Protein AF-A0A7C4HKE5-F1 (afdb_monomer)

Secondary structure (DSSP, 8-state):
-------HHHHHHHHHHHHHHHHHHHHHHHHHSS-HHHHHHTT--HHHHHHHHHHHHHHHHHHHPPTTPPPHHHHS-HHHHHHHHHHHHHHHHHHHHHH-----HHHHHHHHHHHHH-HHHHHHHHHHHHHTTT-HHHHIIIIIHHHHHHHHHHHHHTT-HHHHHHHHHHHHHHHHHHHTT-TTS---------STT--HHHHHHHHHPPTT-BPPPEE-SSEEEEEEEEEEETTEEEEEEEEEEPPPHHHHHHH--

Solvent-accessible surface area (backbone atoms only — not comparable to full-atom values): 14810 Å² total; per-residue (Å²): 136,86,82,84,81,74,57,70,71,60,54,53,53,52,51,51,52,51,50,50,50,55,54,49,46,55,51,49,50,54,65,70,61,51,48,75,60,58,57,48,58,73,68,56,53,73,66,51,52,49,51,48,48,48,34,52,52,47,54,58,42,66,75,68,56,57,95,87,56,76,61,63,64,78,78,52,34,72,69,51,48,54,51,51,52,52,48,52,56,49,47,48,52,44,25,33,77,75,64,71,48,77,93,48,71,68,57,50,51,54,50,54,53,56,39,66,75,33,77,72,43,44,57,54,50,54,54,52,37,59,51,39,77,63,37,68,62,49,45,42,65,74,42,48,48,53,52,49,38,54,51,54,38,48,60,52,57,41,72,34,63,80,79,36,41,64,32,51,56,48,39,54,49,54,50,54,45,48,59,69,70,51,77,76,66,78,84,64,53,76,53,84,64,58,78,83,82,58,54,72,68,57,49,50,39,53,72,74,39,52,66,70,32,58,31,67,81,45,80,50,74,62,30,33,34,33,40,39,26,66,42,73,59,90,94,44,64,45,36,37,56,49,74,25,64,45,82,49,69,74,60,46,60,72,72,52,131

Mean predicted aligned error: 10.57 Å

Sequence (257 aa):
MKSISLPVGLRLVAVVAVLVLVIGGAWLARFLASSPLERAASRFDDEDRIRYRAALEKLRYDLRSAPGSPPFETVMNRDGLLAAIAIEDKKARLLWEKCGIEVTEEMVQAEYERIKDDPGDLRALAAITNSLDRDPAAMVEFWLRPTLVDRYLRACIAMDDEWNSAARSRIDRLRAEASGGDRSAESEIITHLSEIGLEPEDREALASTGPGQASGVIESPGDFHFFLVDERTGDTVRAGLVSAPKPSLEEWLKTAP

pLDDT: mean 83.76, std 16.02, range [41.09, 98.06]

Radius of gyration: 28.25 Å; Cα contacts (8 Å, |Δi|>4): 230; chains: 1; bounding box: 56×94×62 Å

Nearest PDB structures (foldseek):
  8hm4-assembly1_A  TM=3.317E-01  e=2.231E-01  Bacteroides fragilis
  7t3c-assembly1_C  TM=3.408E-01  e=4.462E+00  Homo sapiens
  7tcw-assembly1_D  TM=1.552E-01  e=5.571E+00  Methylosinus trichosporium OB3b

Structure (mmCIF, N/CA/C/O backbone):
data_AF-A0A7C4HKE5-F1
#
_entry.id   AF-A0A7C4HKE5-F1
#
loop_
_atom_site.group_PDB
_atom_site.id
_atom_site.type_symbol
_atom_site.label_atom_id
_atom_site.label_alt_id
_atom_site.label_comp_id
_atom_site.label_asym_id
_atom_site.label_entity_id
_atom_site.label_seq_id
_atom_site.pdbx_PDB_ins_code
_atom_site.Cartn_x
_atom_site.Cartn_y
_atom_site.Cartn_z
_atom_site.occupancy
_atom_site.B_iso_or_equiv
_atom_site.auth_seq_id
_atom_site.auth_comp_id
_atom_site.auth_asym_id
_atom_site.auth_atom_id
_atom_site.pdbx_PDB_model_num
ATOM 1 N N . MET A 1 1 ? 3.283 -70.132 -15.143 1.00 41.72 1 MET A N 1
ATOM 2 C CA . MET A 1 1 ? 3.431 -68.757 -15.676 1.00 41.72 1 MET A CA 1
ATOM 3 C C . MET A 1 1 ? 4.758 -68.686 -16.426 1.00 41.72 1 MET A C 1
ATOM 5 O O . MET A 1 1 ? 5.785 -68.922 -15.808 1.00 41.72 1 MET A O 1
ATOM 9 N N . LYS A 1 2 ? 4.746 -68.504 -17.756 1.00 47.22 2 LYS A N 1
ATOM 10 C CA . LYS A 1 2 ? 5.965 -68.444 -18.590 1.00 47.22 2 LYS A CA 1
ATOM 11 C C . LYS A 1 2 ? 6.486 -67.005 -18.617 1.00 47.22 2 LYS A C 1
ATOM 13 O O . LYS A 1 2 ? 5.762 -66.113 -19.049 1.00 47.22 2 LYS A O 1
ATOM 18 N N . SER A 1 3 ? 7.715 -66.786 -18.158 1.00 50.38 3 SER A N 1
ATOM 19 C CA . SER A 1 3 ? 8.403 -65.499 -18.258 1.00 50.38 3 SER A CA 1
ATOM 20 C C . SER A 1 3 ? 8.880 -65.281 -19.696 1.00 50.38 3 SER A C 1
ATOM 22 O O . SER A 1 3 ? 9.661 -66.060 -20.241 1.00 50.38 3 SER A O 1
ATOM 24 N N . ILE A 1 4 ? 8.383 -64.227 -20.341 1.00 58.03 4 ILE A N 1
ATOM 25 C CA . ILE A 1 4 ? 8.827 -63.833 -21.680 1.00 58.03 4 ILE A CA 1
ATOM 26 C C . ILE A 1 4 ? 10.132 -63.047 -21.517 1.00 58.03 4 ILE A C 1
ATOM 28 O O . ILE A 1 4 ? 10.156 -61.902 -21.067 1.00 58.03 4 ILE A O 1
ATOM 32 N N . SER A 1 5 ? 11.245 -63.701 -21.838 1.00 57.19 5 SER A N 1
ATOM 33 C CA . SER A 1 5 ? 12.582 -63.114 -21.836 1.00 57.19 5 SER A CA 1
ATOM 34 C C . SER A 1 5 ? 12.798 -62.297 -23.112 1.00 57.19 5 SER A C 1
ATOM 36 O O . SER A 1 5 ? 13.115 -62.853 -24.161 1.00 57.19 5 SER A O 1
ATOM 38 N N . LEU A 1 6 ? 12.639 -60.975 -23.028 1.00 55.25 6 LEU A N 1
ATOM 39 C CA . LEU A 1 6 ? 13.021 -60.067 -24.114 1.00 55.25 6 LEU A CA 1
ATOM 40 C C . LEU A 1 6 ? 14.548 -60.061 -24.343 1.00 55.25 6 LEU A C 1
ATOM 42 O O . LEU A 1 6 ? 15.299 -60.058 -23.361 1.00 55.25 6 LEU A O 1
ATOM 46 N N . PRO A 1 7 ? 15.015 -60.020 -25.607 1.00 68.00 7 PRO A N 1
ATOM 47 C CA . PRO A 1 7 ? 16.436 -59.980 -25.941 1.00 68.00 7 PRO A CA 1
ATOM 48 C C . PRO A 1 7 ? 17.099 -58.708 -25.394 1.00 68.00 7 PRO A C 1
ATOM 50 O O . PRO A 1 7 ? 16.504 -57.629 -25.390 1.00 68.00 7 PRO A O 1
ATOM 53 N N . VAL A 1 8 ? 18.348 -58.840 -24.940 1.00 68.62 8 VAL A N 1
ATOM 54 C CA . VAL A 1 8 ? 19.103 -57.801 -24.210 1.00 68.62 8 VAL A CA 1
ATOM 55 C C . VAL A 1 8 ? 19.155 -56.467 -24.969 1.00 68.62 8 VAL A C 1
ATOM 57 O O . VAL A 1 8 ? 19.004 -55.413 -24.355 1.00 68.62 8 VAL A O 1
ATOM 60 N N . GLY A 1 9 ? 19.257 -56.501 -26.302 1.00 60.16 9 GLY A N 1
ATOM 61 C CA . GLY A 1 9 ? 19.243 -55.295 -27.137 1.00 60.16 9 GLY A CA 1
ATOM 62 C C . GLY A 1 9 ? 17.929 -54.506 -27.076 1.00 60.16 9 GLY A C 1
ATOM 63 O O . GLY A 1 9 ? 17.952 -53.280 -27.065 1.00 60.16 9 GLY A O 1
ATOM 64 N N . LEU A 1 10 ? 16.782 -55.182 -26.947 1.00 64.25 10 LEU A N 1
ATOM 65 C CA . LEU A 1 10 ? 15.475 -54.517 -26.872 1.00 64.25 10 LEU A CA 1
ATOM 66 C C . LEU A 1 10 ? 15.220 -53.903 -25.487 1.00 64.25 10 LEU A C 1
ATOM 68 O O . LEU A 1 10 ? 14.540 -52.886 -25.372 1.00 64.25 10 LEU A O 1
ATOM 72 N N . ARG A 1 11 ? 15.809 -54.487 -24.434 1.00 64.25 11 ARG A N 1
ATOM 73 C CA . ARG A 1 11 ? 15.751 -53.933 -23.072 1.00 64.25 11 ARG A CA 1
ATOM 74 C C . ARG A 1 11 ? 16.525 -52.621 -22.965 1.00 64.25 11 ARG A C 1
ATOM 76 O O . ARG A 1 11 ? 16.041 -51.697 -22.323 1.00 64.25 11 ARG A O 1
ATOM 83 N N . LEU A 1 12 ? 17.678 -52.515 -23.629 1.00 66.50 12 LEU A N 1
ATOM 84 C CA . LEU A 1 12 ? 18.483 -51.291 -23.620 1.00 66.50 12 LEU A CA 1
ATOM 85 C C . LEU A 1 12 ? 17.758 -50.133 -24.327 1.00 66.50 12 LEU A C 1
ATOM 87 O O . LEU A 1 12 ? 17.699 -49.028 -23.797 1.00 66.50 12 LEU A O 1
ATOM 91 N N . VAL A 1 13 ? 17.137 -50.403 -25.480 1.00 67.38 13 VAL A N 1
ATOM 92 C CA . VAL A 1 13 ? 16.373 -49.396 -26.239 1.00 67.38 13 VAL A CA 1
ATOM 93 C C . VAL A 1 13 ? 15.142 -48.921 -25.461 1.00 67.38 13 VAL A C 1
ATOM 95 O O . VAL A 1 13 ? 14.883 -47.722 -25.408 1.00 67.38 13 VAL A O 1
ATOM 98 N N . ALA A 1 14 ? 14.416 -49.830 -24.802 1.00 65.75 14 ALA A N 1
ATOM 99 C CA . ALA A 1 14 ? 13.255 -49.469 -23.990 1.00 65.75 14 ALA A CA 1
ATOM 100 C C . ALA A 1 14 ? 13.633 -48.612 -22.769 1.00 65.75 14 ALA A C 1
ATOM 102 O O . ALA A 1 14 ? 12.948 -47.638 -22.469 1.00 65.75 14 ALA A O 1
ATOM 103 N N . VAL A 1 15 ? 14.744 -48.928 -22.092 1.00 69.19 15 VAL A N 1
ATOM 104 C CA . VAL A 1 15 ? 15.224 -48.141 -20.943 1.00 69.19 15 VAL A CA 1
ATOM 105 C C . VAL A 1 15 ? 15.666 -46.744 -21.378 1.00 69.19 15 VAL A C 1
ATOM 107 O O . VAL A 1 15 ? 15.288 -45.773 -20.730 1.00 69.19 15 VAL A O 1
ATOM 110 N N . VAL A 1 16 ? 16.394 -46.616 -22.493 1.00 68.12 16 VAL A N 1
ATOM 111 C CA . VAL A 1 16 ? 16.810 -45.307 -23.027 1.00 68.12 16 VAL A CA 1
ATOM 112 C C . VAL A 1 16 ? 15.601 -44.478 -23.468 1.00 68.12 16 VAL A C 1
ATOM 114 O O . VAL A 1 16 ? 15.539 -43.294 -23.154 1.00 68.12 16 VAL A O 1
ATOM 117 N N . ALA A 1 17 ? 14.604 -45.082 -24.120 1.00 62.50 17 ALA A N 1
ATOM 118 C CA . ALA A 1 17 ? 13.386 -44.381 -24.531 1.00 62.50 17 ALA A CA 1
ATOM 119 C C . ALA A 1 17 ? 12.572 -43.855 -23.333 1.00 62.50 17 ALA A C 1
ATOM 121 O O . ALA A 1 17 ? 12.102 -42.718 -23.363 1.00 62.50 17 ALA A O 1
ATOM 122 N N . VAL A 1 18 ? 12.451 -44.641 -22.256 1.00 67.06 18 VAL A N 1
ATOM 123 C CA . VAL A 1 18 ? 11.791 -44.202 -21.013 1.00 67.06 18 VAL A CA 1
ATOM 124 C C . VAL A 1 18 ? 12.592 -43.091 -20.329 1.00 67.06 18 VAL A C 1
ATOM 126 O O . VAL A 1 18 ? 12.005 -42.111 -19.882 1.00 67.06 18 VAL A O 1
ATOM 129 N N . LEU A 1 19 ? 13.924 -43.183 -20.297 1.00 59.16 19 LEU A N 1
ATOM 130 C CA . LEU A 1 19 ? 14.788 -42.140 -19.733 1.00 59.16 19 LEU A CA 1
ATOM 131 C C . LEU A 1 19 ? 14.697 -40.821 -20.513 1.00 59.16 19 LEU A C 1
ATOM 133 O O . LEU A 1 19 ? 14.607 -39.762 -19.899 1.00 59.16 19 LEU A O 1
ATOM 137 N N . VAL A 1 20 ? 14.649 -40.872 -21.847 1.00 61.62 20 VAL A N 1
ATOM 138 C CA . VAL A 1 20 ? 14.455 -39.686 -22.699 1.00 61.62 20 VAL A CA 1
ATOM 139 C C . VAL A 1 20 ? 13.058 -39.087 -22.512 1.00 61.62 20 VAL A C 1
ATOM 141 O O . VAL A 1 20 ? 12.933 -37.868 -22.480 1.00 61.62 20 VAL A O 1
ATOM 144 N N . LEU A 1 21 ? 12.018 -39.902 -22.317 1.00 58.34 21 LEU A N 1
ATOM 145 C CA . LEU A 1 21 ? 10.662 -39.418 -22.023 1.00 58.34 21 LEU A CA 1
ATOM 146 C C . LEU A 1 21 ? 10.535 -38.796 -20.626 1.00 58.34 21 LEU A C 1
ATOM 148 O O . LEU A 1 21 ? 9.851 -37.790 -20.478 1.00 58.34 21 LEU A O 1
ATOM 152 N N . VAL A 1 22 ? 11.205 -39.346 -19.611 1.00 61.97 22 VAL A N 1
ATOM 153 C CA . VAL A 1 22 ? 11.164 -38.810 -18.238 1.00 61.97 22 VAL A CA 1
ATOM 154 C C . VAL A 1 22 ? 12.026 -37.549 -18.108 1.00 61.97 22 VAL A C 1
ATOM 156 O O . VAL A 1 22 ? 11.568 -36.554 -17.550 1.00 61.97 22 VAL A O 1
ATOM 159 N N . ILE A 1 23 ? 13.241 -37.541 -18.667 1.00 58.53 23 ILE A N 1
ATOM 160 C CA . ILE A 1 23 ? 14.121 -36.359 -18.648 1.00 58.53 23 ILE A CA 1
ATOM 161 C C . ILE A 1 23 ? 13.584 -35.273 -19.590 1.00 58.53 23 ILE A C 1
ATOM 163 O O . ILE A 1 23 ? 13.519 -34.106 -19.208 1.00 58.53 23 ILE A O 1
ATOM 167 N N . GLY A 1 24 ? 13.149 -35.647 -20.795 1.00 53.97 24 GLY A N 1
ATOM 168 C CA . GLY A 1 24 ? 12.532 -34.734 -21.756 1.00 53.97 24 GLY A CA 1
ATOM 169 C C . GLY A 1 24 ? 11.191 -34.193 -21.268 1.00 53.97 24 GLY A C 1
ATOM 170 O O . GLY A 1 24 ? 10.925 -33.011 -21.440 1.00 53.97 24 GLY A O 1
ATOM 171 N N . GLY A 1 25 ? 10.382 -35.008 -20.584 1.00 53.62 25 GLY A N 1
ATOM 172 C CA . GLY A 1 25 ? 9.122 -34.586 -19.972 1.00 53.62 25 GLY A CA 1
ATOM 173 C C . GLY A 1 25 ? 9.313 -33.596 -18.823 1.00 53.62 25 GLY A C 1
ATOM 174 O O . GLY A 1 25 ? 8.572 -32.623 -18.741 1.00 53.62 25 GLY A O 1
ATOM 175 N N . ALA A 1 26 ? 1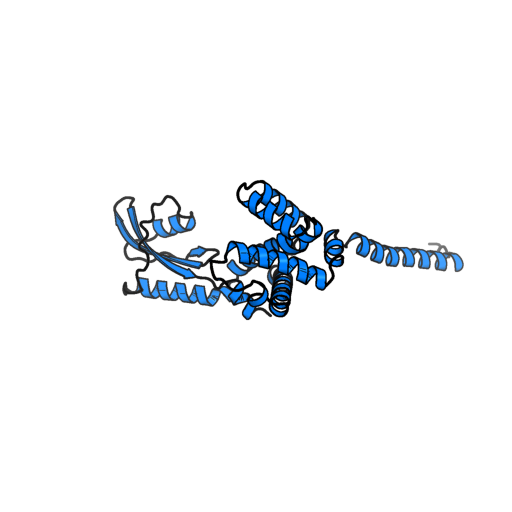0.339 -33.775 -17.985 1.00 55.22 26 ALA A N 1
ATOM 176 C CA . ALA A 1 26 ? 10.665 -32.828 -16.916 1.00 55.22 26 ALA A CA 1
ATOM 177 C C . ALA A 1 26 ? 11.202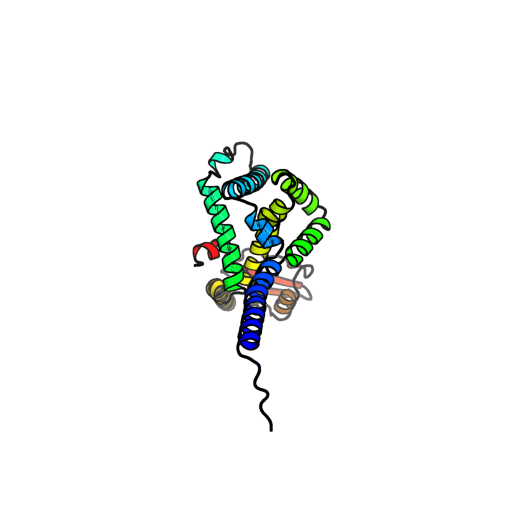 -31.488 -17.455 1.00 55.22 26 ALA A C 1
ATOM 179 O O . ALA A 1 26 ? 10.864 -30.435 -16.919 1.00 55.22 26 ALA A O 1
ATOM 180 N N . TRP A 1 27 ? 11.992 -31.506 -18.535 1.00 53.00 27 TRP A N 1
ATOM 181 C CA . TRP A 1 27 ? 12.453 -30.287 -19.211 1.00 53.00 27 TRP A CA 1
ATOM 182 C C . TRP A 1 27 ? 11.333 -29.576 -19.980 1.00 53.00 27 TRP A C 1
ATOM 184 O O . TRP A 1 27 ? 11.223 -28.355 -19.902 1.00 53.00 27 TRP A O 1
ATOM 194 N N . LEU A 1 28 ? 10.464 -30.320 -20.670 1.00 46.97 28 LEU A N 1
ATOM 195 C CA . LEU A 1 28 ? 9.324 -29.762 -21.399 1.00 46.97 28 LEU A CA 1
ATOM 196 C C . LEU A 1 28 ? 8.257 -29.212 -20.442 1.00 46.97 28 LEU A C 1
ATOM 198 O O . LEU A 1 28 ? 7.708 -28.153 -20.708 1.00 46.97 28 LEU A O 1
ATOM 202 N N . ALA A 1 29 ? 8.015 -29.863 -19.298 1.00 52.84 29 ALA A N 1
ATOM 203 C CA . ALA A 1 29 ? 7.141 -29.335 -18.252 1.00 52.84 29 ALA A CA 1
ATOM 204 C C . ALA A 1 29 ? 7.700 -28.043 -17.645 1.00 52.84 29 ALA A C 1
ATOM 206 O O . ALA A 1 29 ? 6.937 -27.125 -17.395 1.00 52.84 29 ALA A O 1
ATOM 207 N N . ARG A 1 30 ? 9.023 -27.924 -17.473 1.00 53.03 30 ARG A N 1
ATOM 208 C CA . ARG A 1 30 ? 9.666 -26.701 -16.963 1.00 53.03 30 ARG A CA 1
ATOM 209 C C . ARG A 1 30 ? 9.686 -25.561 -17.992 1.00 53.03 30 ARG A C 1
ATOM 211 O O . ARG A 1 30 ? 9.598 -24.405 -17.610 1.00 53.03 30 ARG A O 1
ATOM 218 N N . PHE A 1 31 ? 9.752 -25.884 -19.285 1.00 50.03 31 PHE A N 1
ATOM 219 C CA . PHE A 1 31 ? 9.675 -24.915 -20.388 1.00 50.03 31 PHE A CA 1
ATOM 220 C C . PHE A 1 31 ? 8.233 -24.495 -20.728 1.00 50.03 31 PHE A C 1
ATOM 222 O O . PHE A 1 31 ? 8.010 -23.390 -21.207 1.00 50.03 31 PHE A O 1
ATOM 229 N N . LEU A 1 32 ? 7.246 -25.361 -20.473 1.00 50.94 32 LEU A N 1
ATOM 230 C CA . LEU A 1 32 ? 5.818 -25.028 -20.545 1.00 50.94 32 LEU A CA 1
ATOM 231 C C . LEU A 1 32 ? 5.297 -24.373 -19.255 1.00 50.94 32 LEU A C 1
ATOM 233 O O . LEU A 1 32 ? 4.237 -23.758 -19.290 1.00 50.94 32 LEU A O 1
ATOM 237 N N . ALA A 1 33 ? 6.024 -24.500 -18.140 1.00 50.75 33 ALA A N 1
ATOM 238 C CA . ALA A 1 33 ? 5.681 -23.894 -16.855 1.00 50.75 33 ALA A CA 1
ATOM 239 C C . ALA A 1 33 ? 6.267 -22.494 -16.645 1.00 50.75 33 ALA A C 1
ATOM 241 O O . ALA A 1 33 ? 5.860 -21.838 -15.691 1.00 50.75 33 ALA A O 1
ATOM 242 N N . SER A 1 34 ? 7.176 -22.011 -17.503 1.00 49.38 34 SER A N 1
ATOM 243 C CA . SER A 1 34 ? 7.548 -20.599 -17.442 1.00 49.38 34 SER A CA 1
ATOM 244 C C . SER A 1 34 ? 6.418 -19.766 -18.033 1.00 49.38 34 SER A C 1
ATOM 246 O O . SER A 1 34 ? 6.156 -19.756 -19.247 1.00 49.38 34 SER A O 1
ATOM 248 N N . SER A 1 35 ? 5.699 -19.090 -17.139 1.00 55.88 35 SER A N 1
ATOM 249 C CA . SER A 1 35 ? 4.634 -18.174 -17.519 1.00 55.88 35 SER A CA 1
ATOM 250 C C . SER A 1 35 ? 5.179 -17.173 -18.553 1.00 55.88 35 SER A C 1
ATOM 252 O O . SER A 1 35 ? 6.355 -16.786 -18.504 1.00 55.88 35 SER A O 1
ATOM 254 N N . PRO A 1 36 ? 4.392 -16.774 -19.564 1.00 56.88 36 PRO A N 1
ATOM 255 C CA . PRO A 1 36 ? 4.695 -15.600 -20.381 1.00 56.88 36 PRO A CA 1
ATOM 256 C C . PRO A 1 36 ? 5.245 -14.410 -19.564 1.00 56.88 36 PRO A C 1
ATOM 258 O O . PRO A 1 36 ? 6.116 -13.696 -20.062 1.00 56.88 36 PRO A O 1
ATOM 261 N N . LEU A 1 37 ? 4.840 -14.260 -18.296 1.00 52.72 37 LEU A N 1
ATOM 262 C CA . LEU A 1 37 ? 5.415 -13.296 -17.349 1.00 52.72 37 LEU A CA 1
ATOM 263 C C . LEU A 1 37 ? 6.863 -13.555 -16.913 1.00 52.72 37 LEU A C 1
ATOM 265 O O . LEU A 1 37 ? 7.633 -12.601 -16.881 1.00 52.72 37 LEU A O 1
ATOM 269 N N . GLU A 1 38 ? 7.277 -14.785 -16.594 1.00 54.69 38 GLU A N 1
ATOM 270 C CA . GLU A 1 38 ? 8.701 -15.067 -16.312 1.00 54.69 38 GLU A CA 1
ATOM 271 C C . GLU A 1 38 ? 9.575 -14.744 -17.530 1.00 54.69 38 GLU A C 1
ATOM 273 O O . GLU A 1 38 ? 10.686 -14.223 -17.407 1.00 54.69 38 GLU A O 1
ATOM 278 N N . ARG A 1 39 ? 9.042 -14.980 -18.735 1.00 62.12 39 ARG A N 1
ATOM 279 C CA . ARG A 1 39 ? 9.705 -14.591 -19.984 1.00 62.12 39 ARG A CA 1
ATOM 280 C C . ARG A 1 39 ? 9.761 -13.072 -20.158 1.00 62.12 39 ARG A C 1
ATOM 282 O O . ARG A 1 39 ? 10.775 -12.572 -20.640 1.00 62.12 39 ARG A O 1
ATOM 289 N N . ALA A 1 40 ? 8.730 -12.340 -19.735 1.00 58.97 40 ALA A N 1
ATOM 290 C CA . ALA A 1 40 ? 8.722 -10.878 -19.747 1.00 58.97 40 ALA A CA 1
ATOM 291 C C . ALA A 1 40 ? 9.723 -10.276 -18.745 1.00 58.97 40 ALA A C 1
ATOM 293 O O . ALA A 1 40 ? 10.450 -9.360 -19.114 1.00 58.97 40 ALA A O 1
ATOM 294 N N . ALA A 1 41 ? 9.837 -10.825 -17.532 1.00 60.19 41 ALA A N 1
ATOM 295 C CA . ALA A 1 41 ? 10.825 -10.382 -16.545 1.00 60.19 41 ALA A CA 1
ATOM 296 C C . ALA A 1 41 ? 12.267 -10.649 -17.016 1.00 60.19 41 ALA A C 1
ATOM 298 O O . ALA A 1 41 ? 13.139 -9.799 -16.866 1.00 60.19 41 ALA A O 1
ATOM 299 N N . SER A 1 42 ? 12.510 -11.781 -17.691 1.00 68.94 42 SER A N 1
ATOM 300 C CA . SER A 1 42 ? 13.827 -12.108 -18.267 1.00 68.94 42 SER A CA 1
ATOM 301 C C . SER A 1 42 ? 14.264 -11.208 -19.435 1.00 68.94 42 SER A C 1
ATOM 303 O O . SER A 1 42 ? 15.397 -11.322 -19.903 1.00 68.94 42 SER A O 1
ATOM 305 N N . ARG A 1 43 ? 13.373 -10.335 -19.932 1.00 85.62 43 ARG A N 1
ATOM 306 C CA . ARG A 1 43 ? 13.648 -9.423 -21.051 1.00 85.62 43 ARG A CA 1
ATOM 307 C C . ARG A 1 43 ? 14.412 -8.170 -20.622 1.00 85.62 43 ARG A C 1
ATOM 309 O O . ARG A 1 43 ? 15.098 -7.601 -21.465 1.00 85.62 43 ARG A O 1
ATOM 316 N N . PHE A 1 44 ? 14.259 -7.729 -19.375 1.00 91.56 44 PHE A N 1
ATOM 317 C CA . PHE A 1 44 ? 14.811 -6.463 -18.899 1.00 91.56 44 PHE A CA 1
ATOM 318 C C . PHE A 1 44 ? 16.117 -6.698 -18.147 1.00 91.56 44 PHE A C 1
ATOM 320 O O . PHE A 1 44 ? 16.152 -7.453 -17.175 1.00 91.56 44 PHE A O 1
ATOM 327 N N . ASP A 1 45 ? 17.184 -6.040 -18.591 1.00 93.38 45 ASP A N 1
ATOM 328 C CA . ASP A 1 45 ? 18.444 -6.008 -17.853 1.00 93.38 45 ASP A CA 1
ATOM 329 C C . ASP A 1 45 ? 18.427 -4.942 -16.740 1.00 93.38 45 ASP A C 1
ATOM 331 O O . ASP A 1 45 ? 17.442 -4.226 -16.535 1.00 93.38 45 ASP A O 1
ATOM 335 N N . ASP A 1 46 ? 19.517 -4.838 -15.980 1.00 92.12 46 ASP A N 1
ATOM 336 C CA . ASP A 1 46 ? 19.603 -3.891 -14.865 1.00 92.12 46 ASP A CA 1
ATOM 337 C C . ASP A 1 46 ? 19.475 -2.425 -15.314 1.00 92.12 46 ASP A C 1
ATOM 339 O O . ASP A 1 46 ? 18.892 -1.610 -14.594 1.00 92.12 46 ASP A O 1
ATOM 343 N N . GLU A 1 47 ? 19.969 -2.072 -16.505 1.00 95.44 47 GLU A N 1
ATOM 344 C CA . GLU A 1 47 ? 19.842 -0.706 -17.017 1.00 95.44 47 GLU A CA 1
ATOM 345 C C . GLU A 1 47 ? 18.403 -0.407 -17.443 1.00 95.44 47 GLU A C 1
ATOM 347 O O . GLU A 1 47 ? 17.903 0.686 -17.163 1.00 95.44 47 GLU A O 1
ATOM 352 N N . ASP A 1 48 ? 17.695 -1.375 -18.028 1.00 95.75 48 ASP A N 1
ATOM 353 C CA . ASP A 1 48 ? 16.262 -1.261 -18.294 1.00 95.75 48 ASP A CA 1
ATOM 354 C C . ASP A 1 48 ? 15.464 -1.067 -17.004 1.00 95.75 48 ASP A C 1
ATOM 356 O O . ASP A 1 48 ? 14.609 -0.177 -16.938 1.00 95.75 48 ASP A O 1
ATOM 360 N N . ARG A 1 49 ? 15.765 -1.838 -15.952 1.00 95.38 49 ARG A N 1
ATOM 361 C CA . ARG A 1 49 ? 15.089 -1.702 -14.652 1.00 95.38 49 ARG A CA 1
ATOM 362 C C . ARG A 1 49 ? 15.290 -0.310 -14.060 1.00 95.38 49 ARG A C 1
ATOM 364 O O . ARG A 1 49 ? 14.324 0.309 -13.610 1.00 95.38 49 ARG A O 1
ATOM 371 N N . ILE A 1 50 ? 16.516 0.213 -14.096 1.00 97.00 50 ILE A N 1
ATOM 372 C CA . ILE A 1 50 ? 16.829 1.567 -13.616 1.00 97.00 50 ILE A CA 1
ATOM 373 C C . ILE A 1 50 ? 16.125 2.621 -14.471 1.00 97.00 50 ILE A C 1
ATOM 375 O O . ILE A 1 50 ? 15.518 3.540 -13.922 1.00 97.00 50 ILE A O 1
ATOM 379 N N . ARG A 1 51 ? 16.169 2.487 -15.799 1.00 97.56 51 ARG A N 1
ATOM 380 C CA . ARG A 1 51 ? 15.549 3.418 -16.749 1.00 97.56 51 ARG A CA 1
ATOM 381 C C . ARG A 1 51 ? 14.041 3.516 -16.542 1.00 97.56 51 ARG A C 1
ATOM 383 O O . ARG A 1 51 ? 13.525 4.620 -16.361 1.00 97.56 51 ARG A O 1
ATOM 390 N N . TYR A 1 52 ? 13.336 2.386 -16.521 1.00 97.44 52 TYR A N 1
ATOM 391 C CA . TYR A 1 52 ? 11.887 2.373 -16.327 1.00 97.44 52 TYR A CA 1
ATOM 392 C C . TYR A 1 52 ? 11.491 2.808 -14.917 1.00 97.44 52 TYR A C 1
ATOM 394 O O . TYR A 1 52 ? 10.529 3.566 -14.760 1.00 97.44 52 TYR A O 1
ATOM 402 N N . ARG A 1 53 ? 12.264 2.434 -13.885 1.00 97.12 53 ARG A N 1
ATOM 403 C CA . ARG A 1 53 ? 12.025 2.954 -12.534 1.00 97.12 53 ARG A CA 1
ATOM 404 C C . ARG A 1 53 ? 12.197 4.468 -12.478 1.00 97.12 53 ARG A C 1
ATOM 406 O O . ARG A 1 53 ? 11.340 5.144 -11.914 1.00 97.12 53 ARG A O 1
ATOM 413 N N . ALA A 1 54 ? 13.255 5.007 -13.081 1.00 97.94 54 ALA A N 1
ATOM 414 C CA . ALA A 1 54 ? 13.497 6.444 -13.138 1.00 97.94 54 ALA A CA 1
ATOM 415 C C . ALA A 1 54 ? 12.351 7.182 -13.832 1.00 97.94 54 ALA A C 1
ATOM 417 O O . ALA A 1 54 ? 11.911 8.213 -13.333 1.00 97.94 54 ALA A O 1
ATOM 418 N N . ALA A 1 55 ? 11.829 6.644 -14.936 1.00 98.06 55 ALA A N 1
ATOM 419 C CA . ALA A 1 55 ? 10.709 7.245 -15.652 1.00 98.06 55 ALA A CA 1
ATOM 420 C C . ALA A 1 55 ? 9.436 7.331 -14.790 1.00 98.06 55 ALA A C 1
ATOM 422 O O . ALA A 1 55 ? 8.778 8.373 -14.764 1.00 98.06 55 ALA A O 1
ATOM 423 N N . LEU A 1 56 ? 9.113 6.271 -14.039 1.00 96.94 56 LEU A N 1
ATOM 424 C CA . LEU A 1 56 ? 7.965 6.263 -13.126 1.00 96.94 56 LEU A CA 1
ATOM 425 C C . LEU A 1 56 ? 8.162 7.190 -11.927 1.00 96.94 56 LEU A C 1
ATOM 427 O O . LEU A 1 56 ? 7.245 7.926 -11.563 1.00 96.94 56 LEU A O 1
ATOM 431 N N . GLU A 1 57 ? 9.343 7.177 -11.307 1.00 96.88 57 GLU A N 1
ATOM 432 C CA . GLU A 1 57 ? 9.627 8.067 -10.179 1.00 96.88 57 GLU A CA 1
ATOM 433 C C . GLU A 1 57 ? 9.653 9.531 -10.609 1.00 96.88 57 GLU A C 1
ATOM 435 O O . GLU A 1 57 ? 9.150 10.383 -9.880 1.00 96.88 57 GLU A O 1
ATOM 440 N N . LYS A 1 58 ? 10.150 9.827 -11.813 1.00 97.19 58 LYS A N 1
ATOM 441 C CA . LYS A 1 58 ? 10.107 11.169 -12.391 1.00 97.19 58 LYS A CA 1
ATOM 442 C C . LYS A 1 58 ? 8.675 11.627 -12.625 1.00 97.19 58 LYS A C 1
ATOM 444 O O . LYS A 1 58 ? 8.321 12.713 -12.187 1.00 97.19 58 LYS A O 1
ATOM 449 N N . LEU A 1 59 ? 7.819 10.777 -13.197 1.00 95.94 59 LEU A N 1
ATOM 450 C CA . LEU A 1 59 ? 6.395 11.086 -13.339 1.00 95.94 59 LEU A CA 1
ATOM 451 C C . LEU A 1 59 ? 5.750 11.398 -11.976 1.00 95.94 59 LEU A C 1
ATOM 453 O O . LEU A 1 59 ? 5.059 12.403 -11.828 1.00 95.94 59 LEU A O 1
ATOM 457 N N . ARG A 1 60 ? 5.997 10.572 -10.951 1.00 94.44 60 ARG A N 1
ATOM 458 C CA . ARG A 1 60 ? 5.480 10.812 -9.589 1.00 94.44 60 ARG A CA 1
ATOM 459 C C . ARG A 1 60 ? 6.053 12.073 -8.948 1.00 94.44 60 ARG A C 1
ATOM 461 O O . ARG A 1 60 ? 5.375 12.695 -8.128 1.00 94.44 60 ARG A O 1
ATOM 468 N N . TYR A 1 61 ? 7.307 12.397 -9.241 1.00 95.94 61 TYR A N 1
ATOM 469 C CA . TYR A 1 61 ? 7.970 13.603 -8.772 1.00 95.94 61 TYR A CA 1
ATOM 470 C C . TYR A 1 61 ? 7.328 14.836 -9.397 1.00 95.94 61 TYR A C 1
ATOM 472 O O . TYR A 1 61 ? 6.897 15.725 -8.669 1.00 95.94 61 TYR A O 1
ATOM 480 N N . ASP A 1 62 ? 7.174 14.851 -10.717 1.00 94.81 62 ASP A N 1
ATOM 481 C CA . ASP A 1 62 ? 6.591 15.964 -11.466 1.00 94.81 62 ASP A CA 1
ATOM 482 C C . ASP A 1 62 ? 5.142 16.241 -11.033 1.00 94.81 62 ASP A C 1
ATOM 484 O O . ASP A 1 62 ? 4.749 17.396 -10.893 1.00 94.81 62 ASP A O 1
ATOM 488 N N . LEU A 1 63 ? 4.364 15.195 -10.729 1.00 92.56 63 LEU A N 1
ATOM 489 C CA . LEU A 1 63 ? 2.988 15.328 -10.230 1.00 92.56 63 LEU A CA 1
ATOM 490 C C . LEU A 1 63 ? 2.888 15.918 -8.814 1.00 92.56 63 LEU A C 1
ATOM 492 O O . LEU A 1 63 ? 1.847 16.469 -8.462 1.00 92.56 63 LEU A O 1
ATOM 496 N N . ARG A 1 64 ? 3.930 15.774 -7.986 1.00 93.81 64 ARG A N 1
ATOM 497 C CA . ARG A 1 64 ? 3.934 16.216 -6.577 1.00 93.81 64 ARG A CA 1
ATOM 498 C C . ARG A 1 64 ? 4.761 17.474 -6.330 1.00 93.81 64 ARG A C 1
ATOM 500 O O . ARG A 1 64 ? 4.608 18.102 -5.285 1.00 93.81 64 ARG A O 1
ATOM 507 N N . SER A 1 65 ? 5.652 17.823 -7.251 1.00 93.81 65 SER A N 1
ATOM 508 C CA . SER A 1 65 ? 6.615 18.902 -7.060 1.00 93.81 65 SER A CA 1
ATOM 509 C C . SER A 1 65 ? 5.949 20.268 -7.089 1.00 93.81 65 SER A C 1
ATOM 511 O O . SER A 1 65 ? 5.217 20.616 -8.014 1.00 93.81 65 SER A O 1
ATOM 513 N N . ALA A 1 66 ? 6.259 21.078 -6.082 1.00 92.94 66 ALA A N 1
ATOM 514 C CA . ALA A 1 66 ? 5.884 22.484 -6.044 1.00 92.94 66 ALA A CA 1
ATOM 515 C C . ALA A 1 66 ? 6.909 23.350 -6.809 1.00 92.94 66 ALA A C 1
ATOM 517 O O . ALA A 1 66 ? 8.053 22.920 -7.016 1.00 92.94 66 ALA A O 1
ATOM 518 N N . PRO A 1 67 ? 6.558 24.590 -7.197 1.00 93.38 67 PRO A N 1
ATOM 519 C CA . PRO A 1 67 ? 7.522 25.536 -7.753 1.00 93.38 67 PRO A CA 1
ATOM 520 C C . PRO A 1 67 ? 8.747 25.708 -6.840 1.00 93.38 67 PRO A C 1
ATOM 522 O O . PRO A 1 67 ? 8.606 25.935 -5.641 1.00 93.38 67 PRO A O 1
ATOM 525 N N . GLY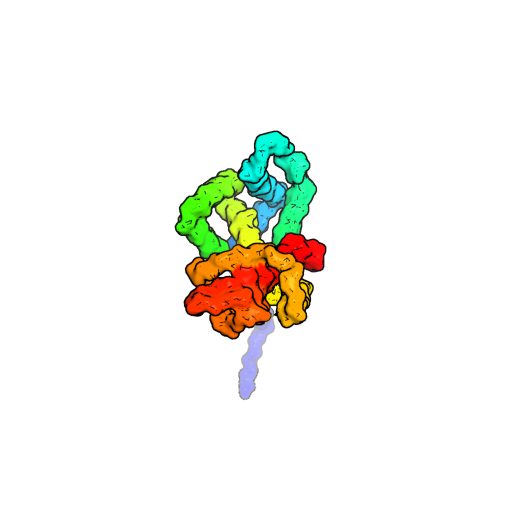 A 1 68 ? 9.948 25.604 -7.415 1.00 93.19 68 GLY A N 1
ATOM 526 C CA . GLY A 1 68 ? 11.213 25.697 -6.675 1.00 93.19 68 GLY A CA 1
ATOM 527 C C . GLY A 1 68 ? 11.711 24.383 -6.062 1.00 93.19 68 GLY A C 1
ATOM 528 O O . GLY A 1 68 ? 12.738 24.397 -5.385 1.00 93.19 68 GLY A O 1
ATOM 529 N N . SER A 1 69 ? 11.031 23.256 -6.307 1.00 95.94 69 SER A N 1
ATOM 530 C CA . SER A 1 69 ? 11.557 21.935 -5.933 1.00 95.94 69 SER A CA 1
ATOM 531 C C . SER A 1 69 ? 12.900 21.659 -6.637 1.00 95.94 69 SER A C 1
ATOM 533 O O . SER A 1 69 ? 13.097 22.132 -7.762 1.00 95.94 69 SER A O 1
ATOM 535 N N . PRO A 1 70 ? 13.834 20.909 -6.017 1.00 96.00 70 PRO A N 1
ATOM 536 C CA . PRO A 1 70 ? 15.105 20.556 -6.651 1.00 96.00 70 PRO A CA 1
ATOM 537 C C . PRO A 1 70 ? 14.923 19.807 -7.986 1.00 96.00 70 PRO A C 1
ATOM 539 O O . PRO A 1 70 ? 13.839 19.314 -8.293 1.00 96.00 70 PRO A O 1
ATOM 542 N N . PRO A 1 71 ? 15.972 19.655 -8.802 1.00 96.12 71 PRO A N 1
ATOM 543 C CA . PRO A 1 71 ? 15.936 18.713 -9.916 1.00 96.12 71 PRO A CA 1
ATOM 544 C C . PRO A 1 71 ? 15.680 17.279 -9.427 1.00 96.12 71 PRO A C 1
ATOM 546 O O . PRO A 1 71 ? 16.163 16.886 -8.362 1.00 96.12 71 PRO A O 1
ATOM 549 N N . PHE A 1 72 ? 14.954 16.487 -10.220 1.00 96.38 72 PHE A N 1
ATOM 550 C CA . PHE A 1 72 ? 14.641 15.088 -9.906 1.00 96.38 72 PHE A CA 1
ATOM 551 C C . PHE A 1 72 ? 15.902 14.289 -9.560 1.00 96.38 72 PHE A C 1
ATOM 553 O O . PHE A 1 72 ? 15.932 13.576 -8.565 1.00 96.38 72 PHE A O 1
ATOM 560 N N . GLU A 1 73 ? 16.970 14.472 -10.330 1.00 96.00 73 GLU A N 1
ATOM 561 C CA . GLU A 1 73 ? 18.229 13.739 -10.209 1.00 96.00 73 GLU A CA 1
ATOM 562 C C . GLU A 1 73 ? 18.975 14.061 -8.897 1.00 96.00 73 GLU A C 1
ATOM 564 O O . GLU A 1 73 ? 19.810 13.276 -8.448 1.00 96.00 73 GLU A O 1
ATOM 569 N N . THR A 1 74 ? 18.658 15.192 -8.253 1.00 94.56 74 THR A N 1
ATOM 570 C CA . THR A 1 74 ? 19.153 15.535 -6.910 1.00 94.56 74 THR A CA 1
ATOM 571 C C . THR A 1 74 ? 18.413 14.761 -5.820 1.00 94.56 74 THR A C 1
ATOM 573 O O . THR A 1 74 ? 19.022 14.389 -4.821 1.00 94.56 74 THR A O 1
ATOM 576 N N . VAL A 1 75 ? 17.110 14.525 -5.995 1.00 95.06 75 VAL A N 1
ATOM 577 C CA . VAL A 1 75 ? 16.258 13.826 -5.015 1.00 95.06 75 VAL A CA 1
ATOM 578 C C . VAL A 1 75 ? 16.342 12.310 -5.186 1.00 95.06 75 VAL A C 1
ATOM 580 O O . VAL A 1 75 ? 16.383 11.571 -4.207 1.00 95.06 75 VAL A O 1
ATOM 583 N N . MET A 1 76 ? 16.377 11.850 -6.432 1.00 95.25 76 MET A N 1
ATOM 584 C CA . MET A 1 76 ? 16.360 10.451 -6.827 1.00 95.25 76 MET A CA 1
ATOM 585 C C . MET A 1 76 ? 17.552 10.179 -7.747 1.00 95.25 76 MET A C 1
ATOM 587 O O . MET A 1 76 ? 17.449 10.167 -8.974 1.00 95.25 76 MET A O 1
ATOM 591 N N . ASN A 1 77 ? 18.714 9.995 -7.128 1.00 95.81 77 ASN A N 1
ATOM 592 C CA . ASN A 1 77 ? 19.926 9.596 -7.831 1.00 95.81 77 ASN A CA 1
ATOM 593 C C . ASN A 1 77 ? 19.922 8.080 -8.123 1.00 95.81 77 ASN A C 1
ATOM 595 O O . ASN A 1 77 ? 19.003 7.350 -7.744 1.00 95.81 77 ASN A O 1
ATOM 599 N N . ARG A 1 78 ? 20.969 7.590 -8.795 1.00 95.44 78 ARG A N 1
ATOM 600 C CA . ARG A 1 78 ? 21.084 6.170 -9.160 1.00 95.44 78 ARG A CA 1
ATOM 601 C C . ARG A 1 78 ? 20.999 5.232 -7.952 1.00 95.44 78 ARG A C 1
ATOM 603 O O . ARG A 1 78 ? 20.310 4.221 -8.036 1.00 95.44 78 ARG A O 1
ATOM 610 N N . ASP A 1 79 ? 21.634 5.580 -6.837 1.00 96.31 79 ASP A N 1
ATOM 611 C CA . ASP A 1 79 ? 21.596 4.760 -5.621 1.00 96.31 79 ASP A CA 1
ATOM 612 C C . ASP A 1 79 ? 20.180 4.705 -5.029 1.00 96.31 79 ASP A C 1
ATOM 614 O O . ASP A 1 79 ? 19.718 3.640 -4.622 1.00 96.31 79 ASP A O 1
ATOM 618 N N . GLY A 1 80 ? 19.451 5.826 -5.056 1.00 96.38 80 GLY A N 1
ATOM 619 C CA . GLY A 1 80 ? 18.040 5.888 -4.671 1.00 96.38 80 GLY A CA 1
ATOM 620 C C . GLY A 1 80 ? 17.147 5.017 -5.557 1.00 96.38 80 GLY A C 1
ATOM 621 O O . GLY A 1 80 ? 16.283 4.305 -5.046 1.00 96.38 80 GLY A O 1
ATOM 622 N N . LEU A 1 81 ? 17.391 5.000 -6.871 1.00 97.00 81 LEU A N 1
ATOM 623 C CA . LEU A 1 81 ? 16.668 4.135 -7.811 1.00 97.00 81 LEU A CA 1
ATOM 624 C C . LEU A 1 81 ? 16.941 2.652 -7.549 1.00 97.00 81 LEU A C 1
ATOM 626 O O . LEU A 1 81 ? 16.003 1.857 -7.521 1.00 97.00 81 LEU A O 1
ATOM 630 N N . LEU A 1 82 ? 18.201 2.282 -7.316 1.00 96.44 82 LEU A N 1
ATOM 631 C CA . LEU A 1 82 ? 18.581 0.911 -6.967 1.00 96.44 82 LEU A CA 1
ATOM 632 C C . LEU A 1 82 ? 17.942 0.470 -5.646 1.00 96.44 82 LEU A C 1
ATOM 634 O O . LEU A 1 82 ? 17.406 -0.634 -5.559 1.00 96.44 82 LEU A O 1
ATOM 638 N N . ALA A 1 83 ? 17.935 1.343 -4.637 1.00 95.50 83 ALA A N 1
ATOM 639 C CA . ALA A 1 83 ? 17.256 1.079 -3.373 1.00 95.50 83 ALA A CA 1
ATOM 640 C C . ALA A 1 83 ? 15.740 0.906 -3.567 1.00 95.50 83 ALA A C 1
ATOM 642 O O . ALA A 1 83 ? 15.148 -0.003 -2.990 1.00 95.50 83 ALA A O 1
ATOM 643 N N . ALA A 1 84 ? 15.114 1.731 -4.410 1.00 95.00 84 ALA A N 1
ATOM 644 C CA . ALA A 1 84 ? 13.694 1.620 -4.722 1.00 95.00 84 ALA A CA 1
ATOM 645 C C . ALA A 1 84 ? 13.359 0.290 -5.418 1.00 95.00 84 ALA A C 1
ATOM 647 O O . ALA A 1 84 ? 12.386 -0.359 -5.043 1.00 95.00 84 ALA A O 1
ATOM 648 N N . ILE A 1 85 ? 14.184 -0.150 -6.374 1.00 95.62 85 ILE A N 1
ATOM 649 C CA . ILE A 1 85 ? 14.050 -1.463 -7.027 1.00 95.62 85 ILE A CA 1
ATOM 650 C C . ILE A 1 85 ? 14.173 -2.590 -5.994 1.00 95.62 85 ILE A C 1
ATOM 652 O O . ILE A 1 85 ? 13.310 -3.462 -5.930 1.00 95.62 85 ILE A O 1
ATOM 656 N N . ALA A 1 86 ? 15.191 -2.538 -5.131 1.00 95.06 86 ALA A N 1
ATOM 657 C CA . ALA A 1 86 ? 15.394 -3.542 -4.090 1.00 95.06 86 ALA A CA 1
ATOM 658 C C . ALA A 1 86 ? 14.221 -3.614 -3.094 1.00 95.06 86 ALA A C 1
ATOM 660 O O . ALA A 1 86 ? 13.892 -4.695 -2.603 1.00 95.06 86 ALA A O 1
ATOM 661 N N . ILE A 1 87 ? 13.572 -2.480 -2.800 1.00 95.50 87 ILE A N 1
ATOM 662 C CA . ILE A 1 87 ? 12.362 -2.439 -1.969 1.00 95.50 87 ILE A CA 1
ATOM 663 C C . ILE A 1 87 ? 11.198 -3.158 -2.658 1.00 95.50 87 ILE A C 1
ATOM 665 O O . ILE A 1 87 ? 10.504 -3.920 -1.988 1.00 95.50 87 ILE A O 1
ATOM 669 N N . GLU A 1 88 ? 10.975 -2.963 -3.961 1.00 94.75 88 GLU A N 1
ATOM 670 C CA . GLU A 1 88 ? 9.916 -3.699 -4.673 1.00 94.75 88 GLU A CA 1
ATOM 671 C C . GLU A 1 88 ? 10.188 -5.206 -4.692 1.00 94.75 88 GLU A C 1
ATOM 673 O O . GLU A 1 88 ? 9.295 -5.995 -4.384 1.00 94.75 88 GLU A O 1
ATOM 678 N N . ASP A 1 89 ? 11.434 -5.608 -4.959 1.00 94.75 89 ASP A N 1
ATOM 679 C CA . ASP A 1 89 ? 11.836 -7.019 -4.939 1.00 94.75 89 ASP A CA 1
ATOM 680 C C . ASP A 1 89 ? 11.625 -7.629 -3.545 1.00 94.75 89 ASP A C 1
ATOM 682 O O . ASP A 1 89 ? 11.140 -8.756 -3.402 1.00 94.75 89 ASP A O 1
ATOM 686 N N . LYS A 1 90 ? 11.937 -6.862 -2.490 1.00 95.31 90 LYS A N 1
ATOM 687 C CA . LYS A 1 90 ? 11.661 -7.246 -1.103 1.00 95.31 90 LYS A CA 1
ATOM 688 C C . LYS A 1 90 ? 10.161 -7.417 -0.858 1.00 95.31 90 LYS A C 1
ATOM 690 O O . LYS A 1 90 ? 9.776 -8.424 -0.269 1.00 95.31 90 LYS A O 1
ATOM 695 N N . LYS A 1 91 ? 9.311 -6.488 -1.308 1.00 96.81 91 LYS A N 1
ATOM 696 C CA . LYS A 1 91 ? 7.849 -6.598 -1.156 1.00 96.81 91 LYS A CA 1
ATOM 697 C C . LYS A 1 91 ? 7.298 -7.837 -1.861 1.00 96.81 91 LYS A C 1
ATOM 699 O O . LYS A 1 91 ? 6.507 -8.559 -1.264 1.00 96.81 91 LYS A O 1
ATOM 704 N N . ALA A 1 92 ? 7.730 -8.105 -3.093 1.00 95.06 92 ALA A N 1
ATOM 705 C CA . ALA A 1 92 ? 7.271 -9.264 -3.857 1.00 95.06 92 ALA A CA 1
ATOM 706 C C . ALA A 1 92 ? 7.642 -10.580 -3.159 1.00 95.06 92 ALA A C 1
ATOM 708 O O . ALA A 1 92 ? 6.794 -11.457 -2.998 1.00 95.06 92 ALA A O 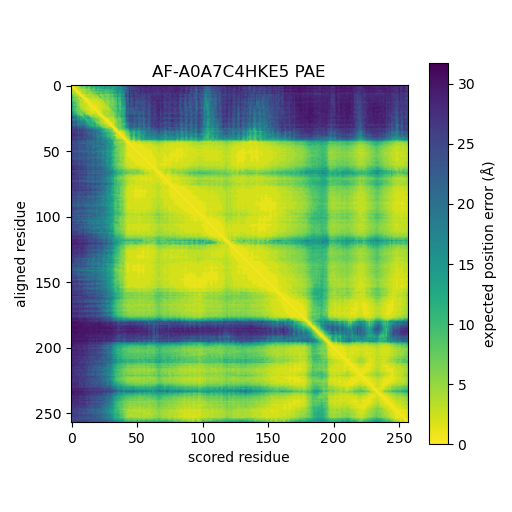1
ATOM 709 N N . ARG A 1 93 ? 8.884 -10.687 -2.667 1.00 95.56 93 ARG A N 1
ATOM 710 C CA . ARG A 1 93 ? 9.329 -11.835 -1.867 1.00 95.56 93 ARG A CA 1
ATOM 711 C C . ARG A 1 93 ? 8.500 -11.996 -0.592 1.00 95.56 93 ARG A C 1
ATOM 713 O O . ARG A 1 93 ? 8.037 -13.092 -0.298 1.00 95.56 93 ARG A O 1
ATOM 720 N N . LEU A 1 94 ? 8.296 -10.909 0.148 1.00 94.94 94 LEU A N 1
ATOM 721 C CA . LEU A 1 94 ? 7.555 -10.933 1.406 1.00 94.94 94 LEU A CA 1
ATOM 722 C C . LEU A 1 94 ? 6.080 -11.294 1.217 1.00 94.94 94 LEU A C 1
ATOM 724 O O . LEU A 1 94 ? 5.530 -12.008 2.049 1.00 94.94 94 LEU A O 1
ATOM 728 N N . LEU A 1 95 ? 5.450 -10.853 0.126 1.00 96.00 95 LEU A N 1
ATOM 729 C CA . LEU A 1 95 ? 4.084 -11.249 -0.212 1.00 96.00 95 LEU A CA 1
ATOM 730 C C . LEU A 1 95 ? 3.964 -12.771 -0.347 1.00 96.00 95 LEU A C 1
ATOM 732 O O . LEU A 1 95 ? 3.039 -13.372 0.198 1.00 96.00 95 LEU A O 1
ATOM 736 N N . TRP A 1 96 ? 4.924 -13.406 -1.014 1.00 94.31 96 TRP A N 1
ATOM 737 C CA . TRP A 1 96 ? 4.963 -14.860 -1.103 1.00 94.31 96 TRP A CA 1
ATOM 738 C C . TRP A 1 96 ? 5.235 -15.512 0.259 1.00 94.31 96 TRP A C 1
ATOM 740 O O . TRP A 1 96 ? 4.473 -16.367 0.699 1.00 94.31 96 TRP A O 1
ATOM 750 N N . GLU A 1 97 ? 6.291 -15.094 0.957 1.00 92.50 97 GLU A N 1
ATOM 751 C CA . GLU A 1 97 ? 6.731 -15.737 2.203 1.00 92.50 97 GLU A CA 1
ATOM 752 C C . GLU A 1 97 ? 5.727 -15.599 3.354 1.00 92.50 97 GLU A C 1
ATOM 754 O O . GLU A 1 97 ? 5.601 -16.512 4.171 1.00 92.50 97 GLU A O 1
ATOM 759 N N . LYS A 1 98 ? 5.039 -14.457 3.445 1.00 91.94 98 LYS A N 1
ATOM 760 C CA . LYS A 1 98 ? 4.113 -14.152 4.544 1.00 91.94 98 LYS A CA 1
ATOM 761 C C . LYS A 1 98 ? 2.670 -14.476 4.212 1.00 91.94 98 LYS A C 1
ATOM 763 O O . LYS A 1 98 ? 1.939 -14.918 5.091 1.00 91.94 98 LYS A O 1
ATOM 768 N N . CYS A 1 99 ? 2.272 -14.276 2.962 1.00 92.94 99 CYS A N 1
ATOM 769 C CA . CYS A 1 99 ? 0.869 -14.361 2.569 1.00 92.94 99 CYS A CA 1
ATOM 770 C C . CYS A 1 99 ? 0.592 -15.572 1.674 1.00 92.94 99 CYS A C 1
ATOM 772 O O . CYS A 1 99 ? -0.569 -15.895 1.442 1.00 92.94 99 CYS A O 1
ATOM 774 N N . GLY A 1 100 ? 1.628 -16.242 1.153 1.00 94.56 100 GLY A N 1
ATOM 775 C CA . GLY A 1 100 ? 1.475 -17.341 0.198 1.00 94.56 100 GLY A CA 1
ATOM 776 C C . GLY A 1 100 ? 0.858 -16.901 -1.131 1.00 94.56 100 GLY A C 1
ATOM 777 O O . GLY A 1 100 ? 0.291 -17.728 -1.841 1.00 94.56 100 GLY A O 1
ATOM 778 N N . ILE A 1 101 ? 0.916 -15.602 -1.448 1.00 95.00 101 ILE A N 1
ATOM 779 C CA . ILE A 1 101 ? 0.308 -15.028 -2.651 1.00 95.00 101 ILE A CA 1
ATOM 780 C C . ILE A 1 101 ? 1.397 -14.814 -3.696 1.00 95.00 101 ILE A C 1
ATOM 782 O O . ILE A 1 101 ? 2.381 -14.114 -3.463 1.00 95.00 101 ILE A O 1
ATOM 786 N N . GLU A 1 102 ? 1.181 -15.377 -4.878 1.00 94.25 102 GLU A N 1
ATOM 787 C CA . GLU A 1 102 ? 1.941 -15.067 -6.082 1.00 94.25 102 GLU A CA 1
ATOM 788 C C . GLU A 1 102 ? 1.053 -14.254 -7.031 1.00 94.25 102 GLU A C 1
ATOM 790 O O . GLU A 1 102 ? -0.108 -14.595 -7.249 1.00 94.25 102 GLU A O 1
ATOM 795 N N . VAL A 1 103 ? 1.580 -13.163 -7.593 1.00 94.25 103 VAL A N 1
ATOM 796 C CA . VAL A 1 103 ? 0.827 -12.346 -8.557 1.00 94.25 103 VAL A CA 1
ATOM 797 C C . VAL A 1 103 ? 0.825 -13.035 -9.923 1.00 94.25 103 VAL A C 1
ATOM 799 O O . VAL A 1 103 ? 1.874 -13.124 -10.570 1.00 94.25 103 VAL A O 1
ATOM 802 N N . THR A 1 104 ? -0.351 -13.488 -10.365 1.00 93.50 104 THR A N 1
ATOM 803 C CA . THR A 1 104 ? -0.543 -14.225 -11.627 1.00 93.50 104 THR A CA 1
ATOM 804 C C . THR A 1 104 ? -0.900 -13.319 -12.814 1.00 93.50 104 THR A C 1
ATOM 806 O O . THR A 1 104 ? -1.204 -12.134 -12.653 1.00 93.50 104 THR A O 1
ATOM 809 N N . GLU A 1 105 ? -0.897 -13.885 -14.026 1.00 89.38 105 GLU A N 1
ATOM 810 C CA . GLU A 1 105 ? -1.346 -13.209 -15.257 1.00 89.38 105 GLU A CA 1
ATOM 811 C C . GLU A 1 105 ? -2.801 -12.767 -15.173 1.00 89.38 105 GLU A C 1
ATOM 813 O O . GLU A 1 105 ? -3.137 -11.646 -15.550 1.00 89.38 105 GLU A O 1
ATOM 818 N N . GLU A 1 106 ? -3.658 -13.620 -14.625 1.00 93.31 106 GLU A N 1
ATOM 819 C CA . GLU A 1 106 ? -5.082 -13.351 -14.474 1.00 93.31 106 GLU A CA 1
ATOM 820 C C . GLU A 1 106 ? -5.320 -12.171 -13.531 1.00 93.31 106 GLU A C 1
ATOM 822 O O . GLU A 1 106 ? -6.169 -11.327 -13.809 1.00 93.31 106 GLU A O 1
ATOM 827 N N . MET A 1 107 ? -4.538 -12.066 -12.450 1.00 95.94 107 MET A N 1
ATOM 828 C CA . MET A 1 107 ? -4.609 -10.938 -11.516 1.00 95.94 107 MET A CA 1
ATOM 829 C C . MET A 1 107 ? -4.177 -9.630 -12.184 1.00 95.94 107 MET A C 1
ATOM 831 O O . MET A 1 107 ? -4.833 -8.604 -12.012 1.00 95.94 107 MET A O 1
ATOM 835 N N . VAL A 1 108 ? -3.101 -9.664 -12.977 1.00 95.31 108 VAL A N 1
ATOM 836 C CA . VAL A 1 108 ? -2.633 -8.506 -13.754 1.00 95.31 108 VAL A CA 1
ATOM 837 C C . VAL A 1 108 ? -3.678 -8.080 -14.784 1.00 95.31 108 VAL A C 1
ATOM 839 O O . VAL A 1 108 ? -3.964 -6.890 -14.905 1.00 95.31 108 VAL A O 1
ATOM 842 N N . GLN A 1 109 ? -4.279 -9.031 -15.502 1.00 92.88 109 GLN A N 1
ATOM 843 C CA . GLN A 1 109 ? -5.311 -8.736 -16.492 1.00 92.88 109 GLN A CA 1
ATOM 844 C C . GLN A 1 109 ? -6.569 -8.159 -15.837 1.00 92.88 109 GLN A C 1
ATOM 846 O O . GLN A 1 109 ? -7.110 -7.169 -16.325 1.00 92.88 109 GLN A O 1
ATOM 851 N N . ALA A 1 110 ? -7.021 -8.743 -14.725 1.00 95.19 110 ALA A N 1
ATOM 852 C CA . ALA A 1 110 ? -8.163 -8.233 -13.973 1.00 95.19 110 ALA A CA 1
ATOM 853 C C . ALA A 1 110 ? -7.915 -6.804 -13.472 1.00 95.19 110 ALA A C 1
ATOM 855 O O . ALA A 1 110 ? -8.802 -5.957 -13.554 1.00 95.19 110 ALA A O 1
ATOM 856 N N . GLU A 1 111 ? -6.697 -6.513 -13.011 1.00 95.00 111 GLU A N 1
ATOM 857 C CA . GLU A 1 111 ? -6.324 -5.164 -12.593 1.00 95.00 111 GLU A CA 1
ATOM 858 C C . GLU A 1 111 ? -6.302 -4.176 -13.757 1.00 95.00 111 GLU A C 1
ATOM 860 O O . GLU A 1 111 ? -6.769 -3.046 -13.620 1.00 95.00 111 GLU A O 1
ATOM 865 N N . TYR A 1 112 ? -5.793 -4.597 -14.911 1.00 92.19 112 TYR A N 1
ATOM 866 C CA . TYR A 1 112 ? -5.801 -3.771 -16.109 1.00 92.19 112 TYR A CA 1
ATOM 867 C C . TYR A 1 112 ? -7.229 -3.425 -16.561 1.00 92.19 112 TYR A C 1
ATOM 869 O O . TYR A 1 112 ? -7.504 -2.270 -16.886 1.00 92.19 112 TYR A O 1
ATOM 877 N N . GLU A 1 113 ? -8.152 -4.392 -16.541 1.00 92.00 113 GLU A N 1
ATOM 878 C CA . GLU A 1 113 ? -9.567 -4.139 -16.846 1.00 92.00 113 GLU A CA 1
ATOM 879 C C . GLU A 1 113 ? -10.216 -3.217 -15.804 1.00 92.00 113 GLU A C 1
ATOM 881 O O . GLU A 1 113 ? -10.868 -2.247 -16.182 1.00 92.00 113 GLU A O 1
ATOM 886 N N . ARG A 1 114 ? -9.941 -3.416 -14.507 1.00 93.00 114 ARG A N 1
ATOM 887 C CA . ARG A 1 114 ? -10.428 -2.520 -13.443 1.00 93.00 114 ARG A CA 1
ATOM 888 C C . ARG A 1 114 ? -10.012 -1.062 -13.679 1.00 93.00 114 ARG A C 1
ATOM 890 O O . ARG A 1 114 ? -10.831 -0.163 -13.526 1.00 93.00 114 ARG A O 1
ATOM 897 N N . ILE A 1 115 ? -8.752 -0.826 -14.051 1.00 89.56 115 ILE A N 1
ATOM 898 C CA . ILE A 1 115 ? -8.207 0.515 -14.345 1.00 89.56 115 ILE A CA 1
ATOM 899 C C . ILE A 1 115 ? -8.902 1.145 -15.560 1.00 89.56 115 ILE A C 1
ATOM 901 O O . ILE A 1 115 ? -9.076 2.360 -15.613 1.00 89.56 115 ILE A O 1
ATOM 905 N N . LYS A 1 116 ? -9.298 0.342 -16.556 1.00 86.75 116 LYS A N 1
ATOM 906 C CA . LYS A 1 116 ? -10.000 0.846 -17.746 1.00 86.75 116 LYS A CA 1
ATOM 907 C C . LYS A 1 116 ? -11.420 1.313 -17.449 1.00 86.75 116 LYS A C 1
ATOM 909 O O . LYS A 1 116 ? -11.903 2.214 -18.136 1.00 86.75 116 LYS A O 1
ATOM 914 N N . ASP A 1 117 ? -12.059 0.714 -16.453 1.00 89.69 117 ASP A N 1
ATOM 915 C CA . ASP A 1 117 ? -13.441 1.015 -16.090 1.00 89.69 117 ASP A CA 1
ATOM 916 C C . ASP A 1 117 ? -13.578 2.292 -15.234 1.00 89.69 117 ASP A C 1
ATOM 918 O O . ASP A 1 117 ? -14.685 2.818 -15.104 1.00 89.69 117 ASP A O 1
ATOM 922 N N . ASP A 1 118 ? -12.476 2.849 -14.709 1.00 8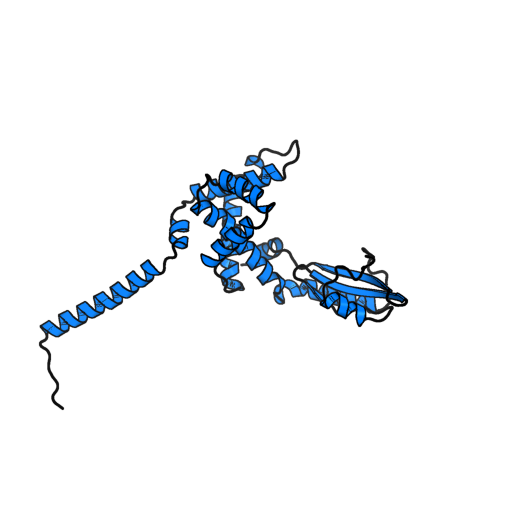6.75 118 ASP A N 1
ATOM 923 C CA . ASP A 1 118 ? -12.461 4.108 -13.950 1.00 86.75 118 ASP A CA 1
ATOM 924 C C . ASP A 1 118 ? -11.902 5.289 -14.791 1.00 86.75 118 ASP A C 1
ATOM 926 O O . ASP A 1 118 ? -10.719 5.321 -15.149 1.00 86.75 118 ASP A O 1
ATOM 930 N N . PRO A 1 119 ? -12.715 6.325 -15.099 1.00 77.06 119 PRO A N 1
ATOM 931 C CA . PRO A 1 119 ? -12.281 7.487 -15.881 1.00 77.06 119 PRO A CA 1
ATOM 932 C C . PRO A 1 119 ? -11.113 8.291 -15.285 1.00 77.06 119 PRO A C 1
ATOM 934 O O . PRO A 1 119 ? -10.378 8.943 -16.036 1.00 77.06 119 PRO A O 1
ATOM 937 N N . GLY A 1 120 ? -10.958 8.302 -13.958 1.00 81.38 120 GLY A N 1
ATOM 938 C CA . GLY A 1 120 ? -9.822 8.930 -13.282 1.00 81.38 120 GLY A CA 1
ATOM 939 C C . GLY A 1 120 ? -8.533 8.153 -13.537 1.00 81.38 120 GLY A C 1
ATOM 940 O O . GLY A 1 120 ? -7.506 8.743 -13.901 1.00 81.38 120 GLY A O 1
ATOM 941 N N . ASP A 1 121 ? -8.626 6.829 -13.460 1.00 83.00 121 ASP A N 1
ATOM 942 C CA . ASP A 1 121 ? -7.518 5.907 -13.700 1.00 83.00 121 ASP A CA 1
ATOM 943 C C . ASP A 1 121 ? -7.058 5.931 -15.169 1.00 83.00 121 ASP A C 1
ATOM 945 O O . ASP A 1 121 ? -5.863 5.794 -15.434 1.00 83.00 121 ASP A O 1
ATOM 949 N N . LEU A 1 122 ? -7.936 6.233 -16.137 1.00 84.56 122 LEU A N 1
ATOM 950 C CA . LEU A 1 122 ? -7.557 6.365 -17.555 1.00 84.56 122 LEU A CA 1
ATOM 951 C C . LEU A 1 122 ? -6.499 7.452 -17.820 1.00 84.56 122 LEU A C 1
ATOM 953 O O . LEU A 1 122 ? -5.642 7.290 -18.696 1.00 84.56 122 LEU A O 1
ATOM 957 N N . ARG A 1 123 ? -6.528 8.571 -17.082 1.00 84.25 123 ARG A N 1
ATOM 958 C CA . ARG A 1 123 ? -5.510 9.630 -17.234 1.00 84.25 123 ARG A CA 1
ATOM 959 C C . ARG A 1 123 ? -4.161 9.184 -16.684 1.00 84.25 123 ARG A C 1
ATOM 961 O O . ARG A 1 123 ? -3.139 9.412 -17.333 1.00 84.25 123 ARG A O 1
ATOM 968 N N . ALA A 1 124 ? -4.168 8.542 -15.517 1.00 86.81 124 ALA A N 1
ATOM 969 C CA . ALA A 1 124 ? -2.968 7.965 -14.925 1.00 86.81 124 ALA A CA 1
ATOM 970 C C . ALA A 1 124 ? -2.386 6.875 -15.838 1.00 86.81 124 ALA A C 1
ATOM 972 O O . ALA A 1 124 ? -1.193 6.901 -16.136 1.00 86.81 124 ALA A O 1
ATOM 973 N N . LEU A 1 125 ? -3.243 6.003 -16.376 1.00 89.69 125 LEU A N 1
ATOM 974 C CA . LEU A 1 125 ? -2.888 4.970 -17.344 1.00 89.69 125 LEU A CA 1
ATOM 975 C C . LEU A 1 125 ? -2.184 5.568 -18.566 1.00 89.69 125 LEU A C 1
ATOM 977 O O . LEU A 1 125 ? -1.116 5.090 -18.943 1.00 89.69 125 LEU A O 1
ATOM 981 N N . ALA A 1 126 ? -2.729 6.628 -19.170 1.00 91.88 126 ALA A N 1
ATOM 982 C CA . ALA A 1 126 ? -2.114 7.270 -20.331 1.00 91.88 126 ALA A CA 1
ATOM 983 C C . ALA A 1 126 ? -0.740 7.885 -20.009 1.00 91.88 126 ALA A C 1
ATOM 985 O O . ALA A 1 126 ? 0.201 7.729 -20.791 1.00 91.88 126 ALA A O 1
ATOM 986 N N . ALA A 1 127 ? -0.606 8.567 -18.867 1.00 93.62 127 ALA A N 1
ATOM 987 C CA . ALA A 1 127 ? 0.662 9.151 -18.434 1.00 93.62 127 ALA A CA 1
ATOM 988 C C . ALA A 1 127 ? 1.727 8.068 -18.204 1.00 93.62 127 ALA A C 1
ATOM 990 O O . ALA A 1 127 ? 2.817 8.150 -18.765 1.00 93.62 127 ALA A O 1
ATOM 991 N N . ILE A 1 128 ? 1.377 7.016 -17.462 1.00 94.75 128 ILE A N 1
ATOM 992 C CA . ILE A 1 128 ? 2.276 5.903 -17.141 1.00 94.75 128 ILE A CA 1
ATOM 993 C C . ILE A 1 128 ? 2.674 5.133 -18.402 1.00 94.75 128 ILE A C 1
ATOM 995 O O . ILE A 1 128 ? 3.854 4.860 -18.606 1.00 94.75 128 ILE A O 1
ATOM 999 N N . THR A 1 129 ? 1.719 4.871 -19.299 1.00 94.50 129 THR A N 1
ATOM 1000 C CA . THR A 1 129 ? 1.991 4.212 -20.585 1.00 94.50 129 THR A CA 1
ATOM 1001 C C . THR A 1 129 ? 2.998 5.004 -21.413 1.00 94.50 129 THR A C 1
ATOM 1003 O O . THR A 1 129 ? 3.908 4.418 -21.992 1.00 94.50 129 THR A O 1
ATOM 1006 N N . ASN A 1 130 ? 2.881 6.334 -21.458 1.00 96.31 130 ASN A N 1
ATOM 1007 C CA . ASN A 1 130 ? 3.854 7.166 -22.167 1.00 96.31 130 ASN A CA 1
ATOM 1008 C C . ASN A 1 130 ? 5.226 7.186 -21.473 1.00 96.31 130 ASN A C 1
ATOM 1010 O O . ASN A 1 130 ? 6.235 7.171 -22.171 1.00 96.31 130 ASN A O 1
ATOM 1014 N N . SER A 1 131 ? 5.281 7.187 -20.137 1.00 96.75 131 SER A N 1
ATOM 1015 C CA . SER A 1 131 ? 6.543 7.111 -19.382 1.00 96.75 131 SER A CA 1
ATOM 1016 C C . SER A 1 131 ? 7.280 5.782 -19.564 1.00 96.75 131 SER A C 1
ATOM 1018 O O . SER A 1 131 ? 8.494 5.738 -19.397 1.00 96.75 131 SER A O 1
ATOM 1020 N N . LEU A 1 132 ? 6.569 4.709 -19.912 1.00 96.50 132 LEU A N 1
ATOM 1021 C CA . LEU A 1 132 ? 7.124 3.372 -20.132 1.00 96.50 132 LEU A CA 1
ATOM 1022 C C . LEU A 1 132 ? 7.280 3.030 -21.624 1.00 96.50 132 LEU A C 1
ATOM 1024 O O . LEU A 1 132 ? 7.164 1.871 -22.014 1.00 96.50 132 LEU A O 1
ATOM 1028 N N . ASP A 1 133 ? 7.505 4.038 -22.475 1.00 96.31 133 ASP A N 1
ATOM 1029 C CA . ASP A 1 133 ? 7.690 3.905 -23.933 1.00 96.31 133 ASP A CA 1
ATOM 1030 C C . ASP A 1 133 ? 6.551 3.163 -24.657 1.00 96.31 133 ASP A C 1
ATOM 1032 O O . ASP A 1 133 ? 6.715 2.667 -25.773 1.00 96.31 133 ASP A O 1
ATOM 1036 N N . ARG A 1 134 ? 5.368 3.093 -24.035 1.00 94.25 134 ARG A N 1
ATOM 1037 C CA . ARG A 1 134 ? 4.224 2.289 -24.484 1.00 94.25 134 ARG A CA 1
ATOM 1038 C C . ARG A 1 134 ? 4.553 0.801 -24.651 1.00 94.25 134 ARG A C 1
ATOM 1040 O O . ARG A 1 134 ? 3.885 0.132 -25.436 1.00 94.25 134 ARG A O 1
ATOM 1047 N N . ASP A 1 135 ? 5.550 0.281 -23.931 1.00 93.38 135 ASP A N 1
ATOM 1048 C CA . ASP A 1 135 ? 5.885 -1.144 -23.933 1.00 93.38 135 ASP A CA 1
ATOM 1049 C C . ASP A 1 135 ? 4.945 -1.902 -22.974 1.00 93.38 135 ASP A C 1
ATOM 1051 O O . ASP A 1 135 ? 5.017 -1.704 -21.756 1.00 93.38 135 ASP A O 1
ATOM 1055 N N . PRO A 1 136 ? 4.066 -2.793 -23.476 1.00 90.56 136 PRO A N 1
ATOM 1056 C CA . PRO A 1 136 ? 3.145 -3.544 -22.625 1.00 90.56 136 PRO A CA 1
ATOM 1057 C C . PRO A 1 136 ? 3.858 -4.430 -21.598 1.00 90.56 136 PRO A C 1
ATOM 1059 O O . PRO A 1 136 ? 3.348 -4.616 -20.496 1.00 90.56 136 PRO A O 1
ATOM 1062 N N . ALA A 1 137 ? 5.046 -4.953 -21.921 1.00 91.69 137 ALA A N 1
ATOM 1063 C CA . ALA A 1 137 ? 5.815 -5.749 -20.970 1.00 91.69 137 ALA A CA 1
ATOM 1064 C C . ALA A 1 137 ? 6.342 -4.872 -19.824 1.00 91.69 137 ALA A C 1
ATOM 1066 O O . ALA A 1 137 ? 6.290 -5.285 -18.668 1.00 91.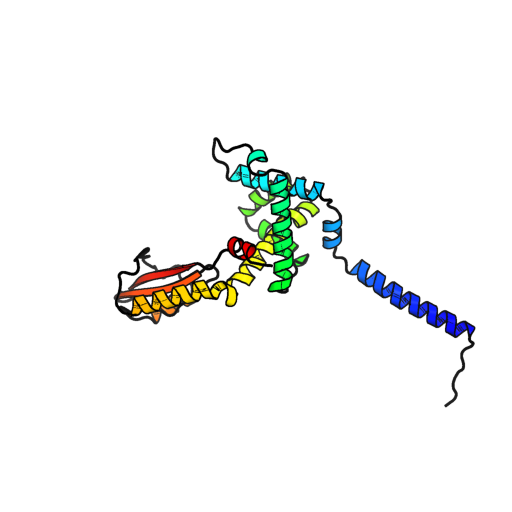69 137 ALA A O 1
ATOM 1067 N N . ALA A 1 138 ? 6.774 -3.642 -20.124 1.00 94.19 138 ALA A N 1
ATOM 1068 C CA . ALA A 1 138 ? 7.226 -2.703 -19.100 1.00 94.19 138 ALA A CA 1
ATOM 1069 C C . ALA A 1 138 ? 6.058 -2.235 -18.214 1.00 94.19 138 ALA A C 1
ATOM 1071 O O . ALA A 1 138 ? 6.213 -2.110 -17.002 1.00 94.19 138 ALA A O 1
ATOM 1072 N N . MET A 1 139 ? 4.872 -2.033 -18.797 1.00 94.44 139 MET A N 1
ATOM 1073 C CA . MET A 1 139 ? 3.643 -1.717 -18.056 1.00 94.44 139 MET A CA 1
ATOM 1074 C C . MET A 1 139 ? 3.300 -2.783 -17.016 1.00 94.44 139 MET A C 1
ATOM 1076 O O . MET A 1 139 ? 2.980 -2.462 -15.869 1.00 94.44 139 MET A O 1
ATOM 1080 N N . VAL A 1 140 ? 3.373 -4.052 -17.414 1.00 93.00 140 VAL A N 1
ATOM 1081 C CA . VAL A 1 140 ? 3.116 -5.173 -16.510 1.00 93.00 140 VAL A CA 1
ATOM 1082 C C . VAL A 1 140 ? 4.177 -5.237 -15.416 1.00 93.00 140 VAL A C 1
ATOM 1084 O O . VAL A 1 140 ? 3.828 -5.260 -14.236 1.00 93.00 140 VAL A O 1
ATOM 1087 N N . GLU A 1 141 ? 5.452 -5.222 -15.800 1.00 93.31 141 GLU A N 1
ATOM 1088 C CA . GLU A 1 141 ? 6.567 -5.482 -14.887 1.00 93.31 141 GLU A CA 1
ATOM 1089 C C . GLU A 1 141 ? 6.819 -4.339 -13.899 1.00 93.31 141 GLU A C 1
ATOM 1091 O O . GLU A 1 141 ? 7.001 -4.575 -12.709 1.00 93.31 141 GLU A O 1
ATOM 1096 N N . PHE A 1 142 ? 6.798 -3.088 -14.360 1.00 95.12 142 PHE A N 1
ATOM 1097 C CA . PHE A 1 142 ? 7.210 -1.945 -13.540 1.00 95.12 142 PHE A CA 1
ATOM 1098 C C . PHE A 1 142 ? 6.049 -1.191 -12.897 1.00 95.12 142 PHE A C 1
ATOM 1100 O O . PHE A 1 142 ? 6.282 -0.378 -11.999 1.00 95.12 142 PHE A O 1
ATOM 1107 N N . TRP A 1 143 ? 4.805 -1.447 -13.317 1.00 94.62 143 TRP A N 1
ATOM 1108 C CA . TRP A 1 143 ? 3.643 -0.766 -12.749 1.00 94.62 143 TRP A CA 1
ATOM 1109 C C . TRP A 1 143 ? 2.569 -1.705 -12.207 1.00 94.62 143 TRP A C 1
ATOM 1111 O O . TRP A 1 143 ? 2.310 -1.666 -11.002 1.00 94.62 143 TRP A O 1
ATOM 1121 N N . LEU A 1 144 ? 1.947 -2.540 -13.043 1.00 95.19 144 LEU A N 1
ATOM 1122 C CA . LEU A 1 144 ? 0.797 -3.344 -12.608 1.00 95.19 144 LEU A CA 1
ATOM 1123 C C . LEU A 1 144 ? 1.189 -4.367 -11.539 1.00 95.19 144 LEU A C 1
ATOM 1125 O O . LEU A 1 144 ? 0.556 -4.425 -10.483 1.00 95.19 144 LEU A O 1
ATOM 1129 N N . ARG A 1 145 ? 2.260 -5.136 -11.770 1.00 95.12 145 ARG A N 1
ATOM 1130 C CA . ARG A 1 145 ? 2.721 -6.152 -10.820 1.00 95.12 145 ARG A CA 1
ATOM 1131 C C . ARG A 1 145 ? 3.155 -5.518 -9.483 1.00 95.12 145 ARG A C 1
ATOM 1133 O O . ARG A 1 145 ? 2.612 -5.950 -8.468 1.00 95.12 145 ARG A O 1
ATOM 1140 N N . PRO A 1 146 ? 4.002 -4.468 -9.426 1.00 96.06 146 PRO A N 1
ATOM 1141 C CA . PRO A 1 146 ? 4.315 -3.778 -8.170 1.00 96.06 146 PRO A CA 1
ATOM 1142 C C . PRO A 1 146 ? 3.088 -3.192 -7.461 1.00 96.06 146 PRO A C 1
ATOM 1144 O O . PRO A 1 146 ? 2.995 -3.262 -6.239 1.00 96.06 146 PRO A O 1
ATOM 1147 N N . THR A 1 147 ? 2.112 -2.664 -8.210 1.00 95.62 147 THR A N 1
ATOM 1148 C CA . THR A 1 147 ? 0.860 -2.135 -7.634 1.00 95.62 147 THR A CA 1
ATOM 1149 C C . THR A 1 147 ? 0.053 -3.236 -6.949 1.00 95.62 147 THR A C 1
ATOM 1151 O O . THR A 1 147 ? -0.437 -3.043 -5.837 1.00 95.62 147 THR A O 1
ATOM 1154 N N . LEU A 1 148 ? -0.064 -4.405 -7.585 1.00 97.31 148 LEU A N 1
ATOM 1155 C CA . LEU A 1 148 ? -0.730 -5.561 -6.987 1.00 97.31 148 LEU A CA 1
ATOM 1156 C C . LEU A 1 148 ? 0.047 -6.088 -5.786 1.00 97.31 148 LEU A C 1
ATOM 1158 O O . LEU A 1 148 ? -0.561 -6.346 -4.751 1.00 97.31 148 LEU A O 1
ATOM 1162 N N . VAL A 1 149 ? 1.373 -6.196 -5.897 1.00 97.50 149 VAL A N 1
ATOM 1163 C CA . VAL A 1 149 ? 2.231 -6.617 -4.787 1.00 97.50 149 VAL A CA 1
ATOM 1164 C C . VAL A 1 149 ? 2.011 -5.723 -3.570 1.00 97.50 149 VAL A C 1
ATOM 1166 O O . VAL A 1 149 ? 1.722 -6.235 -2.494 1.00 97.50 149 VAL A O 1
ATOM 1169 N N . ASP A 1 150 ? 2.088 -4.401 -3.736 1.00 97.06 150 ASP A N 1
ATOM 1170 C CA . ASP A 1 150 ? 1.878 -3.443 -2.648 1.00 97.06 150 ASP A CA 1
ATOM 1171 C C . ASP A 1 150 ? 0.478 -3.591 -2.038 1.00 97.06 150 ASP A C 1
ATOM 1173 O O . ASP A 1 150 ? 0.340 -3.703 -0.821 1.00 97.06 150 ASP A O 1
ATOM 1177 N N . ARG A 1 151 ? -0.560 -3.684 -2.878 1.00 96.12 151 ARG A N 1
ATOM 1178 C CA . ARG A 1 151 ? -1.952 -3.811 -2.428 1.00 96.12 151 ARG A CA 1
ATOM 1179 C C . ARG A 1 151 ? -2.201 -5.088 -1.632 1.00 96.12 151 ARG A C 1
ATOM 1181 O O . ARG A 1 151 ? -2.765 -5.019 -0.542 1.00 96.12 151 ARG A O 1
ATOM 1188 N N . TYR A 1 152 ? -1.807 -6.244 -2.164 1.00 96.69 152 TYR A N 1
ATOM 1189 C CA . TYR A 1 152 ? -2.017 -7.520 -1.481 1.00 96.69 152 TYR A CA 1
ATOM 1190 C C . TYR A 1 152 ? -1.166 -7.630 -0.225 1.00 96.69 152 TYR A C 1
ATOM 1192 O O . TYR A 1 152 ? -1.635 -8.162 0.777 1.00 96.69 152 TYR A O 1
ATOM 1200 N N . LEU A 1 153 ? 0.048 -7.081 -0.243 1.00 95.75 153 LEU A N 1
ATOM 1201 C CA . LEU A 1 153 ? 0.901 -7.072 0.933 1.00 95.75 153 LEU A CA 1
ATOM 1202 C C . LEU A 1 153 ? 0.298 -6.203 2.039 1.00 95.75 153 LEU A C 1
ATOM 1204 O O . LEU A 1 153 ? 0.231 -6.662 3.173 1.00 95.75 153 LEU A O 1
ATOM 1208 N N . ARG A 1 154 ? -0.224 -5.007 1.715 1.00 95.56 154 ARG A N 1
ATOM 1209 C CA . ARG A 1 154 ? -0.976 -4.172 2.672 1.00 95.56 154 ARG A CA 1
ATOM 1210 C C . ARG A 1 154 ? -2.175 -4.915 3.249 1.00 95.56 154 ARG A C 1
ATOM 1212 O O . ARG A 1 154 ? -2.339 -4.925 4.461 1.00 95.56 154 ARG A O 1
ATOM 1219 N N . ALA A 1 155 ? -2.984 -5.550 2.402 1.00 93.94 155 ALA A N 1
ATOM 1220 C CA . ALA A 1 155 ? -4.152 -6.305 2.853 1.00 93.94 155 ALA A CA 1
ATOM 1221 C C . ALA A 1 155 ? -3.771 -7.471 3.781 1.00 93.94 155 ALA A C 1
ATOM 1223 O O . ALA A 1 155 ? -4.447 -7.720 4.772 1.00 93.94 155 ALA A O 1
ATOM 1224 N N . CYS A 1 156 ? -2.667 -8.151 3.479 1.00 92.44 156 CYS A N 1
ATOM 1225 C CA . CYS A 1 156 ? -2.149 -9.253 4.276 1.00 92.44 156 CYS A CA 1
ATOM 1226 C C . CYS A 1 156 ? -1.665 -8.797 5.661 1.00 92.44 156 CYS A C 1
ATOM 1228 O O . CYS A 1 156 ? -2.078 -9.368 6.667 1.00 92.44 156 CYS A O 1
ATOM 1230 N N . ILE A 1 157 ? -0.852 -7.736 5.738 1.00 92.25 157 ILE A N 1
ATOM 1231 C CA . ILE A 1 157 ? -0.341 -7.242 7.030 1.00 92.25 157 ILE A CA 1
ATOM 1232 C C . ILE A 1 157 ? -1.406 -6.508 7.851 1.00 92.25 157 ILE A C 1
ATOM 1234 O O . ILE A 1 157 ? -1.289 -6.411 9.072 1.00 92.25 157 ILE A O 1
ATOM 1238 N N . ALA A 1 158 ? -2.454 -5.992 7.201 1.00 92.06 158 ALA A N 1
ATOM 1239 C CA . ALA A 1 158 ? -3.525 -5.270 7.875 1.00 92.06 158 ALA A CA 1
ATOM 1240 C C . ALA A 1 158 ? -4.213 -6.121 8.948 1.00 92.06 158 ALA A C 1
ATOM 1242 O O . ALA A 1 158 ? -4.734 -5.551 9.895 1.00 92.06 158 ALA A O 1
ATOM 1243 N N . MET A 1 159 ? -4.188 -7.451 8.832 1.00 87.12 159 MET A N 1
ATOM 1244 C CA . MET A 1 159 ? -4.805 -8.380 9.787 1.00 87.12 159 MET A CA 1
ATOM 1245 C C . MET A 1 159 ? -3.776 -9.263 10.514 1.00 87.12 159 MET A C 1
ATOM 1247 O O . MET A 1 159 ? -4.136 -10.265 11.121 1.00 87.12 159 MET A O 1
ATOM 1251 N N . ASP A 1 160 ? -2.486 -8.919 10.454 1.00 90.94 160 ASP A N 1
ATOM 1252 C CA . ASP A 1 160 ? -1.436 -9.666 11.150 1.00 90.94 160 ASP A CA 1
ATOM 1253 C C . ASP A 1 160 ? -1.446 -9.332 12.652 1.00 90.94 160 ASP A C 1
ATOM 1255 O O . ASP A 1 160 ? -1.127 -8.212 13.059 1.00 90.94 160 ASP A O 1
ATOM 1259 N N . ASP A 1 161 ? -1.839 -10.296 13.485 1.00 90.56 161 ASP A N 1
ATOM 1260 C CA . ASP A 1 161 ? -1.974 -10.099 14.932 1.00 90.56 161 ASP A CA 1
ATOM 1261 C C . ASP A 1 161 ? -0.647 -9.771 15.624 1.00 90.56 161 ASP A C 1
ATOM 1263 O O . ASP A 1 161 ? -0.617 -8.958 16.551 1.00 90.56 161 ASP A O 1
ATOM 1267 N N . GLU A 1 162 ? 0.456 -10.394 15.198 1.00 90.81 162 GLU A N 1
ATOM 1268 C CA . GLU A 1 162 ? 1.764 -10.194 15.823 1.00 90.81 162 GLU A CA 1
ATOM 1269 C C . GLU A 1 162 ? 2.226 -8.754 15.601 1.00 90.81 162 GLU A C 1
ATOM 1271 O O . GLU A 1 162 ? 2.593 -8.052 16.550 1.00 90.81 162 GLU A O 1
ATOM 1276 N N . TRP A 1 163 ? 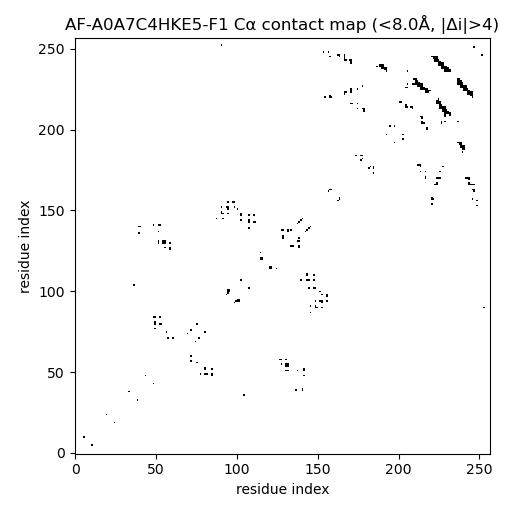2.128 -8.283 14.361 1.00 88.25 163 TRP A N 1
ATOM 1277 C CA . TRP A 1 163 ? 2.516 -6.935 13.984 1.00 88.25 163 TRP A CA 1
ATOM 1278 C C . TRP A 1 163 ? 1.603 -5.866 14.587 1.00 88.25 163 TRP A C 1
ATOM 1280 O O . TRP A 1 163 ? 2.064 -4.829 15.072 1.00 88.25 163 TRP A O 1
ATOM 1290 N N . ASN A 1 164 ? 0.301 -6.138 14.608 1.00 93.81 164 ASN A N 1
ATOM 1291 C CA . ASN A 1 164 ? -0.691 -5.194 15.100 1.00 93.81 164 ASN A CA 1
ATOM 1292 C C . ASN A 1 164 ? -0.861 -5.241 16.629 1.00 93.81 164 ASN A C 1
ATOM 1294 O O . ASN A 1 164 ? -1.572 -4.405 17.192 1.00 93.81 164 ASN A O 1
ATOM 1298 N N . SER A 1 165 ? -0.168 -6.151 17.326 1.00 93.94 165 SER A N 1
ATOM 1299 C CA . SER A 1 165 ? -0.266 -6.358 18.778 1.00 93.94 165 SER A CA 1
ATOM 1300 C C . SER A 1 165 ? -0.010 -5.094 19.605 1.00 93.94 165 SER A C 1
ATOM 1302 O O . SER A 1 165 ? -0.695 -4.853 20.603 1.00 93.94 165 SER A O 1
ATOM 1304 N N . ALA A 1 166 ? 0.941 -4.251 19.191 1.00 92.56 166 ALA A N 1
ATOM 1305 C CA . ALA A 1 166 ? 1.257 -3.004 19.881 1.00 92.56 166 ALA A CA 1
ATOM 1306 C C . ALA A 1 166 ? 0.131 -1.967 19.741 1.00 92.56 166 ALA A C 1
ATOM 1308 O O . ALA A 1 166 ? -0.235 -1.319 20.726 1.00 92.56 166 ALA A O 1
ATOM 1309 N N . ALA A 1 167 ? -0.445 -1.835 18.542 1.00 92.94 167 ALA A N 1
ATOM 1310 C CA . ALA A 1 167 ? -1.585 -0.957 18.291 1.00 92.94 167 ALA A CA 1
ATOM 1311 C C . ALA A 1 167 ? -2.844 -1.467 19.014 1.00 92.94 167 ALA A C 1
ATOM 1313 O O . ALA A 1 167 ? -3.517 -0.679 19.682 1.00 92.94 167 ALA A O 1
ATOM 1314 N N . ARG A 1 168 ? -3.084 -2.787 19.011 1.00 96.06 168 ARG A N 1
ATOM 1315 C CA . ARG A 1 168 ? -4.165 -3.427 19.777 1.00 96.06 168 ARG A CA 1
ATOM 1316 C C . ARG A 1 168 ? -4.018 -3.178 21.285 1.00 96.06 168 ARG A C 1
ATOM 1318 O O . ARG A 1 168 ? -4.914 -2.650 21.932 1.00 96.06 168 ARG A O 1
ATOM 1325 N N . SER A 1 169 ? -2.831 -3.425 21.837 1.00 95.69 169 SER A N 1
ATOM 1326 C CA . SER A 1 169 ? -2.541 -3.165 23.257 1.00 95.69 169 SER A CA 1
ATOM 1327 C C . SER A 1 169 ? -2.678 -1.684 23.626 1.00 95.69 169 SER A C 1
ATOM 1329 O O . SER A 1 169 ? -2.996 -1.337 24.764 1.00 95.69 169 SER A O 1
ATOM 1331 N N . ARG A 1 170 ? -2.399 -0.774 22.684 1.00 93.31 170 ARG A N 1
ATOM 1332 C CA . ARG A 1 170 ? -2.600 0.663 22.883 1.00 93.31 170 ARG A CA 1
ATOM 1333 C C . ARG A 1 170 ? -4.084 1.003 22.970 1.00 93.31 170 ARG A C 1
ATOM 1335 O O . ARG A 1 170 ? -4.454 1.686 23.920 1.00 93.31 170 ARG A O 1
ATOM 1342 N N . ILE A 1 171 ? -4.910 0.537 22.034 1.00 94.81 171 ILE A N 1
ATOM 1343 C CA . ILE A 1 171 ? -6.343 0.854 22.052 1.00 94.81 171 ILE A CA 1
ATOM 1344 C C . ILE A 1 171 ? -7.056 0.219 23.252 1.00 94.81 171 ILE A C 1
ATOM 1346 O O . ILE A 1 171 ? -7.896 0.870 23.867 1.00 94.81 171 ILE A O 1
ATOM 1350 N N . ASP A 1 172 ? -6.656 -0.987 23.664 1.00 95.62 172 ASP A N 1
ATOM 1351 C CA . ASP A 1 172 ? -7.225 -1.658 24.838 1.00 95.62 172 ASP A CA 1
ATOM 1352 C C . ASP A 1 172 ? -6.946 -0.878 26.129 1.00 95.62 172 ASP A C 1
ATOM 1354 O O . ASP A 1 172 ? -7.826 -0.743 26.983 1.00 95.62 172 ASP A O 1
ATOM 1358 N N . ARG A 1 173 ? -5.739 -0.305 26.260 1.00 93.62 173 ARG A N 1
ATOM 1359 C CA . ARG A 1 173 ? -5.399 0.586 27.381 1.00 93.62 173 ARG A CA 1
ATOM 1360 C C . ARG A 1 173 ? -6.228 1.865 27.360 1.00 93.62 173 ARG A C 1
ATOM 1362 O O . ARG A 1 173 ? -6.846 2.180 28.372 1.00 93.62 173 ARG A O 1
ATOM 1369 N N . LEU A 1 174 ? -6.309 2.541 26.209 1.00 91.44 174 LEU A N 1
ATOM 1370 C CA . LEU A 1 174 ? -7.118 3.758 26.052 1.00 91.44 174 LEU A CA 1
ATOM 1371 C C . LEU A 1 174 ? -8.591 3.506 26.400 1.00 91.44 174 LEU A C 1
ATOM 1373 O O . LEU A 1 174 ? -9.233 4.319 27.060 1.00 91.44 174 LEU A O 1
ATOM 1377 N N . ARG A 1 175 ? -9.123 2.344 26.015 1.00 92.50 175 ARG A N 1
ATOM 1378 C CA . ARG A 1 175 ? -10.487 1.931 26.349 1.00 92.50 175 ARG A CA 1
ATOM 1379 C C . ARG A 1 175 ? -10.685 1.706 27.848 1.00 92.50 175 ARG A C 1
ATOM 1381 O O . ARG A 1 175 ? -11.709 2.118 28.402 1.00 92.50 175 ARG A O 1
ATOM 1388 N N . ALA A 1 176 ? -9.736 1.036 28.504 1.00 91.06 176 ALA A N 1
ATOM 1389 C CA . ALA A 1 176 ? -9.783 0.794 29.944 1.00 91.06 176 ALA A CA 1
ATOM 1390 C C . ALA A 1 176 ? -9.718 2.108 30.742 1.00 91.06 176 ALA A C 1
ATOM 1392 O O . ALA A 1 176 ? -10.479 2.280 31.694 1.00 91.06 176 ALA A O 1
ATOM 1393 N N . GLU A 1 177 ? -8.871 3.047 30.314 1.00 87.25 177 GLU A N 1
ATOM 1394 C CA . GLU A 1 177 ? -8.746 4.392 30.892 1.00 87.25 177 GLU A CA 1
ATOM 1395 C C . GLU A 1 177 ? -10.041 5.201 30.721 1.00 87.25 177 GLU A C 1
ATOM 1397 O O . GLU A 1 177 ? -10.589 5.698 31.708 1.00 87.25 177 GLU A O 1
ATOM 1402 N N . ALA A 1 178 ? -10.607 5.232 29.509 1.00 85.00 178 ALA A N 1
ATOM 1403 C CA . ALA A 1 178 ? -11.866 5.926 29.224 1.00 85.00 178 ALA A CA 1
ATOM 1404 C C . ALA A 1 178 ? -13.051 5.375 30.042 1.00 85.00 178 ALA A C 1
ATOM 1406 O O . ALA A 1 178 ? -13.921 6.127 30.486 1.00 85.00 178 ALA A O 1
ATOM 1407 N N . SER A 1 179 ? -13.069 4.062 30.295 1.00 80.31 179 SER A N 1
ATOM 1408 C CA . SER A 1 179 ? -14.095 3.407 31.121 1.00 80.31 179 SER A CA 1
ATOM 1409 C C . SER A 1 179 ? -13.937 3.694 32.624 1.00 80.31 179 SER A C 1
ATOM 1411 O O . SER A 1 179 ? -14.894 3.540 33.382 1.00 80.31 179 SER A O 1
ATOM 1413 N N . GLY A 1 180 ? -12.747 4.117 33.066 1.00 75.19 180 GLY A N 1
ATOM 1414 C CA . GLY A 1 180 ? -12.413 4.431 34.460 1.00 75.19 180 GLY A CA 1
ATOM 1415 C C . GLY A 1 180 ? -12.865 5.815 34.940 1.00 75.19 180 GLY A C 1
ATOM 1416 O O . GLY A 1 180 ? -12.633 6.161 36.097 1.00 75.19 180 GLY A O 1
ATOM 1417 N N . GLY A 1 181 ? -13.521 6.603 34.081 1.00 66.62 181 GLY A N 1
ATOM 1418 C CA . GLY A 1 181 ? -14.072 7.918 34.424 1.00 66.62 181 GLY A CA 1
ATOM 1419 C C . GLY A 1 181 ? -13.118 9.096 34.216 1.00 66.62 181 GLY A C 1
ATOM 1420 O O . GLY A 1 181 ? -13.543 10.238 34.398 1.00 66.62 181 GLY A O 1
ATOM 1421 N N . ASP A 1 182 ? -11.876 8.852 33.784 1.00 60.97 182 ASP A N 1
ATOM 1422 C CA . ASP A 1 182 ? -10.979 9.910 33.323 1.00 60.97 182 ASP A CA 1
ATOM 1423 C C . ASP A 1 182 ? -11.286 10.247 31.859 1.00 60.97 182 ASP A C 1
ATOM 1425 O O . ASP A 1 182 ? -10.766 9.657 30.914 1.00 60.97 182 ASP A O 1
ATOM 1429 N N . ARG A 1 183 ? -12.201 11.201 31.673 1.00 60.72 183 ARG A N 1
ATOM 1430 C CA . ARG A 1 183 ? -12.616 11.704 30.352 1.00 60.72 183 ARG A CA 1
ATOM 1431 C C . ARG A 1 183 ? -11.618 12.717 29.768 1.00 60.72 183 ARG A C 1
ATOM 1433 O O . ARG A 1 183 ? -11.954 13.403 28.808 1.00 60.72 183 ARG A O 1
ATOM 1440 N N . SER A 1 184 ? -10.429 12.853 30.371 1.00 50.97 184 SER A N 1
ATOM 1441 C CA . SER A 1 184 ? -9.360 13.747 29.913 1.00 50.97 184 SER A CA 1
ATOM 1442 C C . SER A 1 184 ? -8.455 13.123 28.848 1.00 50.97 184 SER A C 1
ATOM 1444 O O . SER A 1 184 ? -7.582 13.830 28.341 1.00 50.97 184 SER A O 1
ATOM 1446 N N . ALA A 1 185 ? -8.632 11.842 28.501 1.00 50.03 185 ALA A N 1
ATOM 1447 C CA . ALA A 1 185 ? -7.986 11.265 27.326 1.00 50.03 185 ALA A CA 1
ATOM 1448 C C . ALA A 1 185 ? -8.437 12.082 26.110 1.00 50.03 185 ALA A C 1
ATOM 1450 O O . ALA A 1 185 ? -9.623 12.092 25.789 1.00 50.03 185 ALA A O 1
ATOM 1451 N N . GLU A 1 186 ? -7.507 12.855 25.549 1.00 46.84 186 GLU A N 1
ATOM 1452 C CA . GLU A 1 186 ? -7.741 13.936 24.595 1.00 46.84 186 GLU A CA 1
ATOM 1453 C C . GLU A 1 186 ? -8.862 13.607 23.606 1.00 46.84 186 GLU A C 1
ATOM 1455 O O . GLU A 1 186 ? -8.715 12.820 22.675 1.00 46.84 186 GLU A O 1
ATOM 1460 N N . SER A 1 187 ? -10.004 14.245 23.869 1.00 45.06 187 SER A N 1
ATOM 1461 C CA . SER A 1 187 ? -11.163 14.397 23.000 1.00 45.06 187 SER A CA 1
ATOM 1462 C C . SER A 1 187 ? -10.740 15.178 21.752 1.00 45.06 187 SER A C 1
ATOM 1464 O O . SER A 1 187 ? -11.113 16.339 21.568 1.00 45.06 187 SER A O 1
ATOM 1466 N N . GLU A 1 188 ? -9.941 14.569 20.887 1.00 42.66 188 GLU A N 1
ATOM 1467 C CA . GLU A 1 188 ? -9.796 15.047 19.526 1.00 42.66 188 GLU A CA 1
ATOM 1468 C C . GLU A 1 188 ? -10.763 14.253 18.648 1.00 42.66 188 GLU A C 1
ATOM 1470 O O . GLU A 1 188 ? -10.646 13.045 18.480 1.00 42.66 188 GLU A O 1
ATOM 1475 N N . ILE A 1 189 ? -11.724 14.999 18.094 1.00 46.25 189 ILE A N 1
ATOM 1476 C CA . ILE A 1 189 ? -12.728 14.600 17.102 1.00 46.25 189 ILE A CA 1
ATOM 1477 C C . ILE A 1 189 ? -14.041 14.043 17.693 1.00 46.25 189 ILE A C 1
ATOM 1479 O O . ILE A 1 189 ? -14.367 12.859 17.669 1.00 46.25 189 ILE A O 1
ATOM 1483 N N . ILE A 1 190 ? -14.882 14.990 18.126 1.00 41.09 190 ILE A N 1
ATOM 1484 C CA . ILE A 1 190 ? -16.342 14.843 18.119 1.00 41.09 190 ILE A CA 1
ATOM 1485 C C . ILE A 1 190 ? -16.782 14.899 16.652 1.00 41.09 190 ILE A C 1
ATOM 1487 O O . ILE A 1 190 ? -16.995 15.980 16.099 1.00 41.09 190 ILE A O 1
ATOM 1491 N N . THR A 1 191 ? -16.918 13.751 15.998 1.00 47.25 191 THR A N 1
ATOM 1492 C CA . THR A 1 191 ? -17.732 13.687 14.784 1.00 47.25 191 THR A CA 1
ATOM 1493 C C . THR A 1 191 ? -19.171 13.509 15.241 1.00 47.25 191 THR A C 1
ATOM 1495 O O . THR A 1 191 ? -19.503 12.529 15.903 1.00 47.25 191 THR A O 1
ATOM 1498 N N . HIS A 1 192 ? -20.053 14.448 14.891 1.00 45.97 192 HIS A N 1
ATOM 1499 C CA . HIS A 1 192 ? -21.470 14.113 14.798 1.00 45.97 192 HIS A CA 1
ATOM 1500 C C . HIS A 1 192 ? -21.583 13.007 13.748 1.00 45.97 192 HIS A C 1
ATOM 1502 O O . HIS A 1 192 ? -21.621 13.288 12.553 1.00 45.97 192 HIS A O 1
ATOM 1508 N N . LEU A 1 193 ? -21.551 11.751 14.189 1.00 51.88 193 LEU A N 1
ATOM 1509 C CA . LEU A 1 193 ? -21.774 10.607 13.327 1.00 51.88 193 LEU A CA 1
ATOM 1510 C C . LEU A 1 193 ? -23.252 10.623 12.962 1.00 51.88 193 LEU A C 1
ATOM 1512 O O . LEU A 1 193 ? -24.097 10.096 13.680 1.00 51.88 193 LEU A O 1
ATOM 1516 N N . SER A 1 194 ? -23.585 11.276 11.850 1.00 51.88 194 SER A N 1
ATOM 1517 C CA . SER A 1 194 ? -24.793 10.894 11.137 1.00 51.88 194 SER A CA 1
ATOM 1518 C C . SER A 1 194 ? -24.636 9.419 10.781 1.00 51.88 194 SER A C 1
ATOM 1520 O O . SER A 1 194 ? -23.625 9.048 10.192 1.00 51.88 194 SER A O 1
ATOM 1522 N N . GLU A 1 195 ? -25.625 8.584 11.098 1.00 52.69 195 GLU A N 1
ATOM 1523 C CA . GLU A 1 195 ? -25.623 7.139 10.789 1.00 52.69 195 GLU A CA 1
ATOM 1524 C C . GLU A 1 195 ? -25.346 6.822 9.301 1.00 52.69 195 GLU A C 1
ATOM 1526 O O . GLU A 1 195 ? -24.995 5.694 8.934 1.00 52.69 195 GLU A O 1
ATOM 1531 N N . ILE A 1 196 ? -25.513 7.835 8.447 1.00 49.28 196 ILE A N 1
ATOM 1532 C CA . ILE A 1 196 ? -25.199 7.864 7.024 1.00 49.28 196 ILE A CA 1
ATOM 1533 C C . ILE A 1 196 ? -23.672 7.863 6.851 1.00 49.28 196 ILE A C 1
ATOM 1535 O O . ILE A 1 196 ? -23.039 8.915 6.839 1.00 49.28 196 IL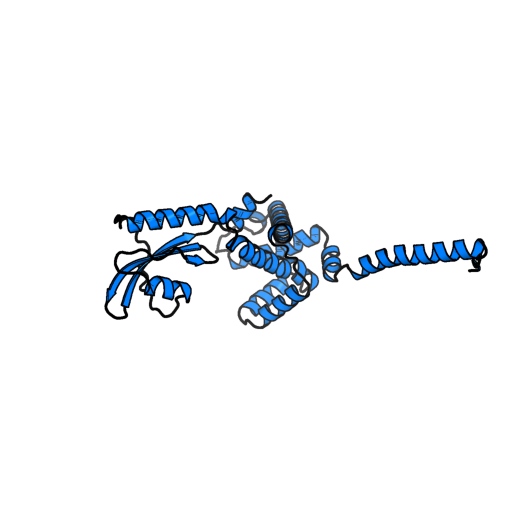E A O 1
ATOM 1539 N N . GLY A 1 197 ? -23.091 6.673 6.716 1.00 67.25 197 GLY A N 1
ATOM 1540 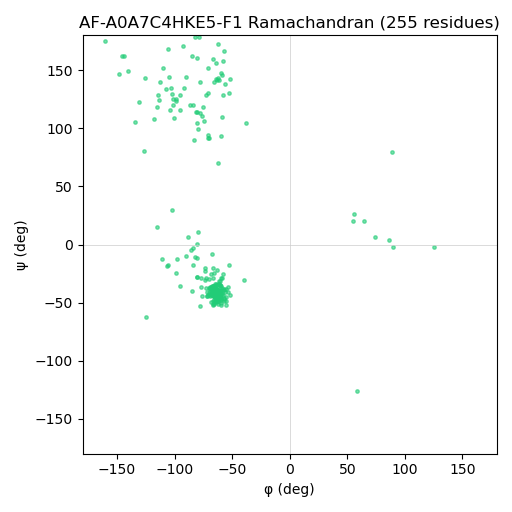C CA . GLY A 1 197 ? -21.669 6.488 6.397 1.00 67.25 197 GLY A CA 1
ATOM 1541 C C . GLY A 1 197 ? -20.892 5.614 7.377 1.00 67.25 197 GLY A C 1
ATOM 1542 O O . GLY A 1 197 ? -19.718 5.371 7.138 1.00 67.25 197 GLY A O 1
ATOM 1543 N N . LEU A 1 198 ? -21.531 5.130 8.447 1.00 79.69 198 LEU A N 1
ATOM 1544 C CA . LEU A 1 198 ? -20.928 4.128 9.324 1.00 79.69 198 LEU A CA 1
ATOM 1545 C C . LEU A 1 198 ? -20.991 2.732 8.707 1.00 79.69 198 LEU A C 1
ATOM 1547 O O . LEU A 1 198 ? -22.037 2.324 8.174 1.00 79.69 198 LEU A O 1
ATOM 1551 N N . GLU A 1 199 ? -19.907 1.980 8.869 1.00 87.12 199 GLU A N 1
ATOM 1552 C CA . GLU A 1 199 ? -19.888 0.558 8.557 1.00 87.12 199 GLU A CA 1
ATOM 1553 C C . GLU A 1 199 ? -20.864 -0.212 9.475 1.00 87.12 199 GLU A C 1
ATOM 1555 O O . GLU A 1 199 ? -21.243 0.269 10.553 1.00 87.12 199 GLU A O 1
ATOM 1560 N N . PRO A 1 200 ? -21.362 -1.391 9.057 1.00 88.94 200 PRO A N 1
ATOM 1561 C CA . PRO A 1 200 ? -22.312 -2.173 9.849 1.00 88.94 200 PRO A CA 1
ATOM 1562 C C . PRO A 1 200 ? -21.840 -2.475 11.276 1.00 88.94 200 PRO A C 1
ATOM 1564 O O . PRO A 1 200 ? -22.633 -2.359 12.210 1.00 88.94 200 PRO A O 1
ATOM 1567 N N . GLU A 1 201 ? -20.559 -2.801 11.437 1.00 89.50 201 GLU A N 1
ATOM 1568 C CA . GLU A 1 201 ? -19.930 -3.105 12.727 1.00 89.50 201 GLU A CA 1
ATOM 1569 C C . GLU A 1 201 ? -19.884 -1.891 13.663 1.00 89.50 201 GLU A C 1
ATOM 1571 O O . GLU A 1 201 ? -20.242 -2.003 14.837 1.00 89.50 201 GLU A O 1
ATOM 1576 N N . ASP A 1 202 ? -19.571 -0.708 13.133 1.00 90.25 202 ASP A N 1
ATOM 1577 C CA . ASP A 1 202 ? -19.595 0.545 13.891 1.00 90.25 202 ASP A CA 1
ATOM 1578 C C . ASP A 1 202 ? -21.001 0.879 14.378 1.00 90.25 202 ASP A C 1
ATOM 1580 O O . ASP A 1 202 ? -21.207 1.280 15.527 1.00 90.25 202 ASP A O 1
ATOM 1584 N N . ARG A 1 203 ? -21.993 0.687 13.501 1.00 87.75 203 ARG A N 1
ATOM 1585 C CA . ARG A 1 203 ? -23.400 0.931 13.823 1.00 87.75 203 ARG A CA 1
ATOM 1586 C C . ARG A 1 203 ? -23.874 0.006 14.939 1.00 87.75 203 ARG A C 1
ATOM 1588 O O . ARG A 1 203 ? -24.551 0.464 15.856 1.00 87.75 203 ARG A O 1
ATOM 1595 N N . GLU A 1 204 ? -23.519 -1.274 14.884 1.00 90.00 204 GLU A N 1
ATOM 1596 C CA . GLU A 1 204 ? -23.865 -2.248 15.923 1.00 90.00 204 GLU A CA 1
ATOM 1597 C C . GLU A 1 204 ? -23.168 -1.938 17.256 1.00 90.00 204 GLU A C 1
ATOM 1599 O O . GLU A 1 204 ? -23.807 -1.941 18.317 1.00 90.00 204 GLU A O 1
ATOM 1604 N N . ALA A 1 205 ? -21.878 -1.603 17.215 1.00 90.88 205 ALA A N 1
ATOM 1605 C CA . ALA A 1 205 ? -21.111 -1.231 18.396 1.00 90.88 205 ALA A CA 1
ATOM 1606 C C . ALA A 1 205 ? -21.697 0.013 19.081 1.00 90.88 205 ALA A C 1
ATOM 1608 O O . ALA A 1 205 ? -21.917 0.008 20.293 1.00 90.88 205 ALA A O 1
ATOM 1609 N N . LEU A 1 206 ? -22.031 1.057 18.320 1.00 87.81 206 LEU A N 1
ATOM 1610 C CA . LEU A 1 206 ? -22.707 2.238 18.853 1.00 87.81 206 LEU A CA 1
ATOM 1611 C C . LEU A 1 206 ? -24.095 1.905 19.390 1.00 87.81 206 LEU A C 1
ATOM 1613 O O . LEU A 1 206 ? -24.409 2.291 20.514 1.00 87.81 206 LEU A O 1
ATOM 1617 N N . ALA A 1 207 ? -24.921 1.171 18.639 1.00 86.88 207 ALA A N 1
ATOM 1618 C CA . ALA A 1 207 ? -26.290 0.839 19.033 1.00 86.88 207 ALA A CA 1
ATOM 1619 C C . ALA A 1 207 ? -26.347 0.094 20.373 1.00 86.88 207 ALA A C 1
ATOM 1621 O O . ALA A 1 207 ? -27.219 0.398 21.194 1.00 86.88 207 ALA A O 1
ATOM 1622 N N . SER A 1 208 ? -25.394 -0.813 20.603 1.00 89.56 208 SER A N 1
ATOM 1623 C CA . SER A 1 208 ? -25.295 -1.654 21.799 1.00 89.56 208 SER A CA 1
ATOM 1624 C C . SER A 1 208 ? -24.640 -0.975 23.013 1.00 89.56 208 SER A C 1
ATOM 1626 O O . SER A 1 208 ? -24.731 -1.503 24.122 1.00 89.56 208 SER A O 1
ATOM 1628 N N . THR A 1 209 ? -24.023 0.199 22.841 1.00 90.25 209 THR A N 1
ATOM 1629 C CA . THR A 1 209 ? -23.284 0.899 23.905 1.00 90.25 209 THR A CA 1
ATOM 1630 C C . THR A 1 209 ? -24.144 1.954 24.610 1.00 90.25 209 THR A C 1
ATOM 1632 O O . THR A 1 209 ? -24.760 2.810 23.970 1.00 90.25 209 THR A O 1
ATOM 1635 N N . GLY A 1 210 ? -24.190 1.904 25.947 1.00 88.62 210 GLY A N 1
ATOM 1636 C CA . GLY A 1 210 ? -24.934 2.856 26.774 1.00 88.62 210 GLY A CA 1
ATOM 1637 C C . GLY A 1 210 ? -24.195 4.186 27.004 1.00 88.62 210 GLY A C 1
ATOM 1638 O O . GLY A 1 210 ? -22.972 4.241 26.880 1.00 88.62 210 GLY A O 1
ATOM 1639 N N . PRO A 1 211 ? -24.905 5.266 27.389 1.00 88.00 211 PRO A N 1
ATOM 1640 C CA . PRO A 1 211 ? -24.277 6.535 27.756 1.00 88.00 211 PRO A CA 1
ATOM 1641 C C . PRO A 1 211 ? -23.245 6.391 28.879 1.00 88.00 211 PRO A C 1
ATOM 1643 O O . PRO A 1 211 ? -23.467 5.690 29.867 1.00 88.00 211 PRO A O 1
ATOM 1646 N N . GLY A 1 212 ? -22.120 7.082 28.731 1.00 85.12 212 GLY A N 1
ATOM 1647 C CA . GLY A 1 212 ? -20.955 7.008 29.607 1.00 85.12 212 GLY A CA 1
ATOM 1648 C C . GLY A 1 212 ? -20.117 5.736 29.456 1.00 85.12 212 GLY A C 1
ATOM 1649 O O . GLY A 1 212 ? -19.207 5.545 30.260 1.00 85.12 212 GLY A O 1
ATOM 1650 N N . GLN A 1 213 ? -20.410 4.866 28.483 1.00 89.31 213 GLN A N 1
ATOM 1651 C CA . GLN A 1 213 ? -19.677 3.620 28.252 1.00 89.31 213 GLN A CA 1
ATOM 1652 C C . GLN A 1 213 ? -18.854 3.673 26.963 1.00 89.31 213 GLN A C 1
ATOM 1654 O O . GLN A 1 213 ? -19.208 4.357 26.000 1.00 89.31 213 GLN A O 1
ATOM 1659 N N . ALA A 1 214 ? -17.764 2.906 26.950 1.00 91.62 214 ALA A N 1
ATOM 1660 C CA . ALA A 1 214 ? -16.982 2.633 25.754 1.00 91.62 214 ALA A CA 1
ATOM 1661 C C . ALA A 1 214 ? -17.481 1.352 25.064 1.00 91.62 214 ALA A C 1
ATOM 1663 O O . ALA A 1 214 ? -17.662 0.318 25.721 1.00 91.62 214 ALA A O 1
ATOM 1664 N N . SER A 1 215 ? -17.647 1.397 23.741 1.00 93.75 215 SER A N 1
ATOM 1665 C CA . SER A 1 215 ? -17.969 0.223 22.921 1.00 93.75 215 SER A CA 1
ATOM 1666 C C . SER A 1 215 ? -16.857 -0.822 22.982 1.00 93.75 215 SER A C 1
ATOM 1668 O O . SER A 1 215 ? -15.791 -0.573 23.543 1.00 93.75 215 SER A O 1
ATOM 1670 N N . GLY A 1 216 ? -17.069 -2.006 22.402 1.00 93.69 216 GLY A N 1
ATOM 1671 C CA . GLY A 1 216 ? -15.957 -2.914 22.096 1.00 93.69 216 GLY A CA 1
ATOM 1672 C C . GLY A 1 216 ? -14.924 -2.252 21.174 1.00 93.69 216 GLY A C 1
ATOM 1673 O O . GLY A 1 216 ? -15.250 -1.283 20.485 1.00 93.69 216 GLY A O 1
ATOM 1674 N N . VAL A 1 217 ? -13.692 -2.772 21.185 1.00 95.12 217 VAL A N 1
ATOM 1675 C CA . VAL A 1 217 ? -12.682 -2.412 20.181 1.00 95.12 217 VAL A CA 1
ATOM 1676 C C . VAL A 1 217 ? -13.070 -3.061 18.859 1.00 95.12 217 VAL A C 1
ATOM 1678 O O . VAL A 1 217 ? -13.316 -4.265 18.807 1.00 95.12 217 VAL A O 1
ATOM 1681 N N . ILE A 1 218 ? -13.112 -2.244 17.821 1.00 95.19 218 ILE A N 1
ATOM 1682 C CA . ILE A 1 218 ? -13.382 -2.599 16.437 1.00 95.19 218 ILE A CA 1
ATOM 1683 C C . ILE A 1 218 ? -12.049 -2.553 15.697 1.00 95.19 218 ILE A C 1
ATOM 1685 O O . ILE A 1 218 ? -11.165 -1.753 16.015 1.00 95.19 218 ILE A O 1
ATOM 1689 N N . GLU A 1 219 ? -11.878 -3.466 14.754 1.00 94.75 219 GLU A N 1
ATOM 1690 C CA . GLU A 1 219 ? -10.666 -3.579 13.964 1.00 94.75 219 GLU A CA 1
ATOM 1691 C C . GLU A 1 219 ? -10.962 -3.279 12.501 1.00 94.75 219 GLU A C 1
ATOM 1693 O O . GLU A 1 219 ? -11.674 -4.030 11.843 1.00 94.75 219 GLU A O 1
ATOM 1698 N N . SER A 1 220 ? -10.327 -2.232 11.984 1.00 91.88 220 SER A N 1
ATOM 1699 C CA . SER A 1 220 ? -10.362 -1.873 10.569 1.00 91.88 220 SER A CA 1
ATOM 1700 C C . SER A 1 220 ? -9.030 -2.224 9.896 1.00 91.88 220 SER A C 1
ATOM 1702 O O . SER A 1 220 ? -8.026 -2.476 10.570 1.00 91.88 220 SER A O 1
ATOM 1704 N N . PRO A 1 221 ? -8.933 -2.189 8.554 1.00 90.12 221 PRO A N 1
ATOM 1705 C CA . PRO A 1 221 ? -7.650 -2.357 7.870 1.00 90.12 221 PRO A CA 1
ATOM 1706 C C . PRO A 1 221 ? -6.575 -1.328 8.257 1.00 90.12 221 PRO A C 1
ATOM 1708 O O . PRO A 1 221 ? -5.389 -1.640 8.184 1.00 90.12 221 PRO A O 1
ATOM 1711 N N . GLY A 1 222 ? -6.969 -0.110 8.648 1.00 90.25 222 GLY A N 1
ATOM 1712 C CA . GLY A 1 222 ? -6.042 0.989 8.948 1.00 90.25 222 GLY A CA 1
ATOM 1713 C C . GLY A 1 222 ? -5.733 1.198 10.432 1.00 90.25 222 GLY A C 1
ATOM 1714 O O . GLY A 1 222 ? -4.681 1.743 10.768 1.00 90.25 222 GLY A O 1
ATOM 1715 N N . ASP A 1 223 ? -6.623 0.785 11.326 1.00 93.75 223 ASP A N 1
ATOM 1716 C CA . ASP A 1 223 ? -6.554 1.113 12.745 1.00 93.75 223 ASP A CA 1
ATOM 1717 C C . ASP A 1 223 ? -7.378 0.148 13.604 1.00 93.75 223 ASP A C 1
ATOM 1719 O O . ASP A 1 223 ? -8.054 -0.763 13.121 1.00 93.75 223 ASP A O 1
ATOM 1723 N N . PHE A 1 224 ? -7.262 0.338 14.913 1.00 95.12 224 PHE A N 1
ATOM 1724 C CA . PHE A 1 224 ? -8.232 -0.152 15.876 1.00 95.12 224 PHE A CA 1
ATOM 1725 C C . PHE A 1 224 ? -8.944 1.028 16.507 1.00 95.12 224 PHE A C 1
ATOM 1727 O O . PHE A 1 224 ? -8.283 1.999 16.882 1.00 95.12 224 PHE A O 1
ATOM 1734 N N . HIS A 1 225 ? -10.247 0.928 16.724 1.00 94.19 225 HIS A N 1
ATOM 1735 C CA . HIS A 1 225 ? -11.011 2.030 17.291 1.00 94.19 225 HIS A CA 1
ATOM 1736 C C . HIS A 1 225 ? -12.122 1.577 18.229 1.00 94.19 225 HIS A C 1
ATOM 1738 O O . HIS A 1 225 ? -12.517 0.418 18.255 1.00 94.19 225 HIS A O 1
ATOM 1744 N N . PHE A 1 226 ? -12.616 2.498 19.049 1.00 93.69 226 PHE A N 1
ATOM 1745 C CA . PHE A 1 226 ? -13.845 2.322 19.819 1.00 93.69 226 PHE A CA 1
ATOM 1746 C C . PHE A 1 226 ? -14.580 3.656 19.940 1.00 93.69 226 PHE A C 1
ATOM 1748 O O . PHE A 1 226 ? -14.000 4.731 19.762 1.00 93.69 226 PHE A O 1
ATOM 1755 N N . PHE A 1 227 ? -15.859 3.582 20.292 1.00 91.06 227 PHE A N 1
ATOM 1756 C CA . PHE A 1 227 ? -16.697 4.744 20.544 1.00 91.06 227 PHE A CA 1
ATOM 1757 C C . PHE A 1 227 ? -16.894 4.957 22.040 1.00 91.06 227 PHE A C 1
ATOM 1759 O O . PHE A 1 227 ? -17.221 4.017 22.764 1.00 91.06 227 PHE A O 1
ATOM 1766 N N . LEU A 1 228 ? -16.753 6.197 22.502 1.00 89.56 228 LEU A N 1
ATOM 1767 C CA . LEU A 1 228 ? -17.171 6.620 23.837 1.00 89.56 228 LEU A CA 1
ATOM 1768 C C . LEU A 1 228 ? -18.506 7.349 23.715 1.00 89.56 228 LEU A C 1
ATOM 1770 O O . LEU A 1 228 ? -18.550 8.453 23.179 1.00 89.56 228 LEU A O 1
ATOM 1774 N N . VAL A 1 229 ? -19.595 6.736 24.179 1.00 88.00 229 VAL A N 1
ATOM 1775 C CA . VAL A 1 229 ? -20.930 7.337 24.069 1.00 88.00 229 VAL A CA 1
ATOM 1776 C C . VAL A 1 229 ? -21.113 8.354 25.190 1.00 88.00 229 VAL A C 1
ATOM 1778 O O . VAL A 1 229 ? -21.184 7.981 26.356 1.00 88.00 229 VAL A O 1
ATOM 1781 N N . ASP A 1 230 ? -21.232 9.633 24.850 1.00 84.81 230 ASP A N 1
ATOM 1782 C CA . ASP A 1 230 ? -21.488 10.706 25.816 1.00 84.81 230 ASP A CA 1
ATOM 1783 C C . ASP A 1 230 ? -22.964 10.723 26.228 1.00 84.81 230 ASP A C 1
ATOM 1785 O O . ASP A 1 230 ? -23.307 10.708 27.411 1.00 84.81 230 ASP A O 1
ATOM 1789 N N . GLU A 1 231 ? -23.846 10.760 25.228 1.00 83.69 231 GLU A N 1
ATOM 1790 C CA . GLU A 1 231 ? -25.277 10.990 25.397 1.00 83.69 231 GLU A CA 1
ATOM 1791 C C . GLU A 1 231 ? -26.068 10.238 24.322 1.00 83.69 231 GLU A C 1
ATOM 1793 O O . GLU A 1 231 ? -25.629 10.100 23.176 1.00 83.69 231 GLU A O 1
ATOM 1798 N N . ARG A 1 232 ? -27.265 9.772 24.688 1.00 81.94 232 ARG A N 1
ATOM 1799 C CA . ARG A 1 232 ? -28.253 9.233 23.752 1.00 81.94 232 ARG A CA 1
ATOM 1800 C C . ARG A 1 232 ? -29.607 9.878 24.016 1.00 81.94 232 ARG A C 1
ATOM 1802 O O . ARG A 1 232 ? -30.142 9.745 25.115 1.00 81.94 232 ARG A O 1
ATOM 1809 N N . THR A 1 233 ? -30.168 10.508 22.989 1.00 82.50 233 THR A N 1
ATOM 1810 C CA . THR A 1 233 ? -31.439 11.236 23.062 1.00 82.50 233 THR A CA 1
ATOM 1811 C C . THR A 1 233 ? -32.307 10.859 21.868 1.00 82.50 233 THR A C 1
ATOM 1813 O O . THR A 1 233 ? -32.046 11.272 20.739 1.00 82.50 233 THR A O 1
ATOM 1816 N N . GLY A 1 234 ? -33.339 10.046 22.117 1.00 81.12 234 GLY A N 1
ATOM 1817 C CA . GLY A 1 234 ? -34.135 9.432 21.050 1.00 81.12 234 GLY A CA 1
ATOM 1818 C C . GLY A 1 234 ? -33.253 8.579 20.133 1.00 81.12 234 GLY A C 1
ATOM 1819 O O . GLY A 1 234 ? -32.492 7.746 20.621 1.00 81.12 234 GLY A O 1
ATOM 1820 N N . ASP A 1 235 ? -33.317 8.856 18.832 1.00 77.25 235 ASP A N 1
ATOM 1821 C CA . ASP A 1 235 ? -32.515 8.189 17.796 1.00 77.25 235 ASP A CA 1
ATOM 1822 C C . ASP A 1 235 ? -31.149 8.865 17.563 1.00 77.25 235 ASP A C 1
ATOM 1824 O O . ASP A 1 235 ? -30.430 8.534 16.629 1.00 77.25 235 ASP A O 1
ATOM 1828 N N . THR A 1 236 ? -30.774 9.857 18.380 1.00 76.44 236 THR A N 1
ATOM 1829 C CA . THR A 1 236 ? -29.486 10.553 18.247 1.00 76.44 236 THR A CA 1
ATOM 1830 C C . THR A 1 236 ? -28.495 10.064 19.295 1.00 76.44 236 THR A C 1
ATOM 1832 O O . THR A 1 236 ? -28.790 10.060 20.492 1.00 76.44 236 THR A O 1
ATOM 1835 N N . VAL A 1 237 ? -27.291 9.705 18.847 1.00 81.44 237 VAL A N 1
ATOM 1836 C CA . VAL A 1 237 ? -26.156 9.342 19.702 1.00 81.44 237 VAL A CA 1
ATOM 1837 C C . VAL A 1 237 ? -25.050 10.375 19.524 1.00 81.44 237 VAL A C 1
ATOM 1839 O O . VAL A 1 237 ? -24.642 10.673 18.403 1.00 81.44 237 VAL A O 1
ATOM 1842 N N . ARG A 1 238 ? -24.548 10.915 20.635 1.00 83.12 238 ARG A N 1
ATOM 1843 C CA . ARG A 1 238 ? -23.312 11.696 20.668 1.00 83.12 238 ARG A CA 1
ATOM 1844 C C . ARG A 1 238 ? -22.208 10.799 21.206 1.00 83.12 238 ARG A C 1
ATOM 1846 O O . ARG A 1 238 ? -22.312 10.316 22.332 1.00 83.12 238 ARG A O 1
ATOM 1853 N N . ALA A 1 239 ? -21.172 10.583 20.407 1.00 85.06 239 ALA A N 1
ATOM 1854 C CA . ALA A 1 239 ? -20.029 9.772 20.792 1.00 85.06 239 ALA A CA 1
ATOM 1855 C C . ALA A 1 239 ? -18.719 10.389 20.290 1.00 85.06 239 ALA A C 1
ATOM 1857 O O . ALA A 1 239 ? -18.701 11.046 19.248 1.00 85.06 239 ALA A O 1
ATOM 1858 N N . GLY A 1 240 ? -17.637 10.164 21.030 1.00 84.38 240 GLY A N 1
ATOM 1859 C CA . GLY A 1 240 ? -16.270 10.374 20.555 1.00 84.38 240 GLY A CA 1
ATOM 1860 C C . GLY A 1 240 ? -15.725 9.104 19.904 1.00 84.38 240 GLY A C 1
ATOM 1861 O O . GLY A 1 240 ? -16.036 8.002 20.361 1.00 84.38 240 GLY A O 1
ATOM 1862 N N . LEU A 1 241 ? -14.916 9.254 18.856 1.00 87.56 241 LEU A N 1
ATOM 1863 C CA . LEU A 1 241 ? -14.167 8.161 18.235 1.00 87.56 241 LEU A CA 1
ATOM 1864 C C . LEU A 1 241 ? -12.730 8.190 18.756 1.00 87.56 241 LEU A C 1
ATOM 1866 O O . LEU A 1 241 ? -12.049 9.203 18.630 1.00 87.56 241 LEU A O 1
ATOM 1870 N N . VAL A 1 242 ? -12.263 7.077 19.311 1.00 89.25 242 VAL A N 1
ATOM 1871 C CA . VAL A 1 242 ? -10.867 6.913 19.728 1.00 89.25 242 VAL A CA 1
ATOM 1872 C C . VAL A 1 242 ? -10.233 5.854 18.843 1.00 89.25 242 VAL A C 1
ATOM 1874 O O . VAL A 1 242 ? -10.732 4.734 18.790 1.00 89.25 242 VAL A O 1
ATOM 1877 N N . SER A 1 243 ? -9.128 6.194 18.178 1.00 91.56 243 SER A N 1
ATOM 1878 C CA . SER A 1 243 ? -8.428 5.313 17.237 1.00 91.56 243 SER A CA 1
ATOM 1879 C C . SER A 1 243 ? -6.947 5.147 17.588 1.00 91.56 243 SER A C 1
ATOM 1881 O O . SER A 1 243 ? -6.268 6.102 17.970 1.00 91.56 243 SER A O 1
ATOM 1883 N N . ALA A 1 244 ? -6.413 3.949 17.380 1.00 92.75 244 ALA A N 1
ATOM 1884 C CA . ALA A 1 244 ? -4.991 3.645 17.386 1.00 92.75 244 ALA A CA 1
ATOM 1885 C C . ALA A 1 244 ? -4.592 3.133 15.991 1.00 92.75 244 ALA A C 1
ATOM 1887 O O . ALA A 1 244 ? -4.951 2.004 15.644 1.00 92.75 244 ALA A O 1
ATOM 1888 N N . PRO A 1 245 ? -3.849 3.923 15.192 1.00 92.81 245 PRO A N 1
ATOM 1889 C CA . PRO A 1 245 ? -3.463 3.510 13.849 1.00 92.81 245 PRO A CA 1
ATOM 1890 C C . PRO A 1 245 ? -2.560 2.277 13.890 1.00 92.81 245 PRO A C 1
ATOM 1892 O O . PRO A 1 245 ? -1.683 2.160 14.756 1.00 92.81 245 PRO A O 1
ATOM 1895 N N . LYS A 1 246 ? -2.769 1.369 12.935 1.00 94.25 246 LYS A N 1
ATOM 1896 C CA . LYS A 1 246 ? -1.866 0.243 12.687 1.00 94.25 246 LYS A CA 1
ATOM 1897 C C . LYS A 1 246 ? -0.565 0.760 12.061 1.00 94.25 246 LYS A C 1
ATOM 1899 O O . LYS A 1 246 ? -0.583 1.797 11.390 1.00 94.25 246 LYS A O 1
ATOM 1904 N N . PRO A 1 247 ? 0.575 0.077 12.265 1.00 92.12 247 PRO A N 1
ATOM 1905 C CA . PRO A 1 247 ? 1.818 0.506 11.644 1.00 92.12 247 PRO A CA 1
ATOM 1906 C C . PRO A 1 247 ? 1.719 0.408 10.119 1.00 92.12 247 PRO A C 1
ATOM 1908 O O . PRO A 1 247 ? 1.136 -0.528 9.569 1.00 92.12 247 PRO A O 1
ATOM 1911 N N . SER A 1 248 ? 2.322 1.369 9.433 1.00 93.00 248 SER A N 1
ATOM 1912 C CA . SER A 1 248 ? 2.344 1.415 7.971 1.00 93.00 248 SER A CA 1
ATOM 1913 C C . SER A 1 248 ? 3.158 0.265 7.365 1.00 93.00 248 SER A C 1
ATOM 1915 O O . SER A 1 248 ? 4.053 -0.304 8.002 1.00 93.00 248 SER A O 1
ATOM 1917 N N . LEU A 1 249 ? 2.910 -0.038 6.085 1.00 92.75 249 LEU A N 1
ATOM 1918 C CA . LEU A 1 249 ? 3.736 -0.987 5.330 1.00 92.75 249 LEU A CA 1
ATOM 1919 C C . LEU A 1 249 ? 5.210 -0.553 5.327 1.00 92.75 249 LEU A C 1
ATOM 1921 O O . LEU A 1 249 ? 6.112 -1.377 5.428 1.00 92.75 249 LEU A O 1
ATOM 1925 N N . GLU A 1 250 ? 5.466 0.746 5.230 1.00 93.00 250 GLU A N 1
ATOM 1926 C CA . GLU A 1 250 ? 6.803 1.327 5.211 1.00 93.00 250 GLU A CA 1
ATOM 1927 C C . GLU A 1 250 ? 7.540 1.129 6.543 1.00 93.00 250 GLU A C 1
ATOM 1929 O O . GLU A 1 250 ? 8.752 0.917 6.548 1.00 93.00 250 GLU A O 1
ATOM 1934 N N . GLU A 1 251 ? 6.835 1.180 7.673 1.00 92.00 251 GLU A N 1
ATOM 1935 C CA . GLU A 1 251 ? 7.396 0.837 8.984 1.00 92.00 251 GLU A CA 1
ATOM 1936 C C . GLU A 1 251 ? 7.664 -0.660 9.099 1.00 92.00 251 GLU A C 1
ATOM 1938 O O . GLU A 1 251 ? 8.742 -1.047 9.550 1.00 92.00 251 GLU A O 1
ATOM 1943 N N . TRP A 1 252 ? 6.745 -1.491 8.607 1.00 91.31 252 TRP A N 1
ATOM 1944 C CA . TRP A 1 252 ? 6.917 -2.940 8.584 1.00 91.31 252 TRP A CA 1
ATOM 1945 C C . TRP A 1 252 ? 8.123 -3.376 7.753 1.00 91.31 252 TRP A C 1
ATOM 1947 O O . TRP A 1 252 ? 8.931 -4.193 8.190 1.00 91.31 252 TRP A O 1
ATOM 1957 N N . LEU A 1 253 ? 8.326 -2.774 6.580 1.00 92.94 253 LEU A N 1
ATOM 1958 C CA . LEU A 1 253 ? 9.448 -3.101 5.699 1.00 92.94 253 LEU A CA 1
ATOM 1959 C C . LEU A 1 253 ? 10.823 -2.796 6.313 1.00 92.94 253 LEU A C 1
ATOM 1961 O O . LEU A 1 253 ? 11.813 -3.397 5.882 1.00 92.94 253 LEU A O 1
ATOM 1965 N N . LYS A 1 254 ? 10.906 -1.902 7.310 1.00 91.81 254 LYS A N 1
ATOM 1966 C CA . LYS A 1 254 ? 12.157 -1.603 8.033 1.00 91.81 254 LYS A CA 1
ATOM 1967 C C . LYS A 1 254 ? 12.572 -2.731 8.974 1.00 91.81 254 LYS A C 1
ATOM 1969 O O . LYS A 1 254 ? 13.763 -2.886 9.222 1.00 91.81 254 LYS A O 1
ATOM 1974 N N . THR A 1 255 ? 11.612 -3.489 9.497 1.00 88.38 255 THR A N 1
ATOM 1975 C CA . THR A 1 255 ? 11.851 -4.579 10.457 1.00 88.38 255 THR A CA 1
ATOM 1976 C C . THR A 1 255 ? 11.680 -5.961 9.840 1.00 88.38 255 THR A C 1
ATOM 1978 O O . THR A 1 255 ? 12.166 -6.937 10.405 1.00 88.38 255 THR A O 1
ATOM 1981 N N . ALA A 1 256 ? 10.998 -6.058 8.697 1.00 83.25 256 ALA A N 1
ATOM 1982 C CA . ALA A 1 256 ? 10.848 -7.302 7.959 1.00 83.25 256 ALA A CA 1
ATOM 1983 C C . ALA A 1 256 ? 12.225 -7.841 7.514 1.00 83.25 256 ALA A C 1
ATOM 1985 O O . ALA A 1 256 ? 13.083 -7.034 7.129 1.00 83.25 256 ALA A O 1
ATOM 1986 N N . PRO A 1 257 ? 12.432 -9.169 7.552 1.00 72.38 257 PRO A N 1
ATOM 1987 C CA . PRO A 1 257 ? 13.698 -9.800 7.183 1.00 72.38 257 PRO A CA 1
ATOM 1988 C C . PRO A 1 257 ? 14.113 -9.556 5.721 1.00 72.38 257 PRO A C 1
ATOM 1990 O O . PRO A 1 257 ? 13.265 -9.185 4.871 1.00 72.38 257 PRO A O 1
#

Foldseek 3Di:
DDDDDDDPVVVVVVVVVVVCCVVVVVVVCVVVPCPVLVVLVVVDDPVNQLQLLLLVQVLVCVVPDDPPDDPSCVVQPSVNSVVVSVLLVLLQVCCCVQVVDHCDPVNLVVVVVVLVVDPVSVVVVVSSCVSSVVDVSSCSPVPSRSVVSQVSSLVRVLPDCVQQVVQVVVQVVVQVCLLVVPPVPDQDDFDQPPVVPDDPVLVVQQVPADASHKGDWDRDSFWIWIWHFHDDDPPGTGIGIDIRTGDDPVVVSVVPD